Protein AF-A0AAI8VGE8-F1 (afdb_monomer)

Structure (mmCIF, N/CA/C/O backbone):
data_AF-A0AAI8VGE8-F1
#
_entry.id   AF-A0AAI8VGE8-F1
#
loop_
_atom_site.group_PDB
_atom_site.id
_atom_site.type_symbol
_atom_site.label_atom_id
_atom_site.label_alt_id
_atom_site.label_comp_id
_atom_site.label_asym_id
_atom_site.label_entity_id
_atom_site.label_seq_id
_atom_site.pdbx_PDB_ins_code
_atom_site.Cartn_x
_atom_site.Cartn_y
_atom_site.Cartn_z
_atom_site.occupancy
_atom_site.B_iso_or_equiv
_atom_site.auth_seq_id
_atom_site.auth_comp_id
_atom_site.auth_asym_id
_atom_site.auth_atom_id
_atom_site.pdbx_PDB_model_num
ATOM 1 N N . MET A 1 1 ? -15.503 18.967 21.393 1.00 43.31 1 MET A N 1
ATOM 2 C CA . MET A 1 1 ? -15.235 18.587 19.999 1.00 43.31 1 MET A CA 1
ATOM 3 C C . MET A 1 1 ? -16.016 17.320 19.829 1.00 43.31 1 MET A C 1
ATOM 5 O O . MET A 1 1 ? -15.677 16.347 20.483 1.00 43.31 1 MET A O 1
ATOM 9 N N . ASP A 1 2 ? -17.169 17.441 19.183 1.00 41.06 2 ASP A N 1
ATOM 10 C CA . ASP A 1 2 ? -18.068 16.325 18.937 1.00 41.06 2 ASP A CA 1
ATOM 11 C C . ASP A 1 2 ? -17.319 15.286 18.107 1.00 41.06 2 ASP A C 1
ATOM 13 O O . ASP A 1 2 ? -16.841 15.603 17.017 1.00 41.06 2 ASP A O 1
ATOM 17 N N . ASP A 1 3 ? -17.194 14.079 18.655 1.00 44.75 3 ASP A N 1
ATOM 18 C CA . ASP A 1 3 ? -16.894 12.880 17.887 1.00 44.75 3 ASP A CA 1
ATOM 19 C C . ASP A 1 3 ? -18.064 12.704 16.909 1.00 44.75 3 ASP A C 1
ATOM 21 O O . ASP A 1 3 ? -19.091 12.103 17.227 1.00 44.75 3 ASP A O 1
ATOM 25 N N . MET A 1 4 ? -17.965 13.342 15.740 1.00 49.47 4 MET A N 1
ATOM 26 C CA . MET A 1 4 ? -18.739 12.920 14.585 1.00 49.47 4 MET A CA 1
ATOM 27 C C . MET A 1 4 ? -18.246 11.515 14.273 1.00 49.47 4 MET A C 1
ATOM 29 O O . MET A 1 4 ? -17.183 11.339 13.681 1.00 49.47 4 MET A O 1
ATOM 33 N N . ASP A 1 5 ? -19.009 10.524 14.722 1.00 51.94 5 ASP A N 1
ATOM 34 C CA . ASP A 1 5 ? -18.993 9.194 14.137 1.00 51.94 5 ASP A CA 1
ATOM 35 C C . ASP A 1 5 ? -19.332 9.373 12.647 1.00 51.94 5 ASP A C 1
ATOM 37 O O . ASP A 1 5 ? -20.503 9.405 12.264 1.00 51.94 5 ASP A O 1
ATOM 41 N N . ASP A 1 6 ? -18.307 9.598 11.820 1.00 65.94 6 ASP A N 1
ATOM 42 C CA . ASP A 1 6 ? -18.430 9.656 10.367 1.00 65.94 6 ASP A CA 1
ATOM 43 C C . ASP A 1 6 ? -18.952 8.288 9.918 1.00 65.94 6 ASP A C 1
ATOM 45 O O . ASP A 1 6 ? -18.226 7.288 9.895 1.00 65.94 6 ASP A O 1
ATOM 49 N N . GLU A 1 7 ? -20.254 8.224 9.634 1.00 75.25 7 GLU A N 1
ATOM 50 C CA . GLU A 1 7 ? -20.865 7.019 9.093 1.00 75.25 7 GLU A CA 1
ATOM 51 C C . GLU A 1 7 ? -20.122 6.619 7.807 1.00 75.25 7 GLU A C 1
ATOM 53 O O . GLU A 1 7 ? -19.847 7.472 6.953 1.00 75.25 7 GLU A O 1
ATOM 58 N N . PRO A 1 8 ? -19.796 5.325 7.634 1.00 79.50 8 PRO A N 1
ATOM 59 C CA . PRO A 1 8 ? -19.046 4.872 6.476 1.00 79.50 8 PRO A CA 1
ATOM 60 C C . PRO A 1 8 ? -19.805 5.193 5.184 1.00 79.50 8 PRO A C 1
ATOM 62 O O . PRO A 1 8 ? -20.968 4.824 5.002 1.00 79.50 8 PRO A O 1
ATOM 65 N N . LYS A 1 9 ? -19.117 5.847 4.248 1.00 83.25 9 LYS A N 1
ATOM 66 C CA . LYS A 1 9 ? -19.598 6.146 2.900 1.00 83.25 9 LYS A CA 1
ATOM 67 C C . LYS A 1 9 ? -19.898 4.838 2.173 1.00 83.25 9 LYS A C 1
ATOM 69 O O . LYS A 1 9 ? -19.003 4.024 1.932 1.00 83.25 9 LYS A O 1
ATOM 74 N N . ALA A 1 10 ? -21.160 4.629 1.810 1.00 83.69 10 ALA A N 1
ATOM 75 C CA . ALA A 1 10 ? -21.573 3.440 1.075 1.00 83.69 10 ALA A CA 1
ATOM 76 C C . ALA A 1 10 ? -20.866 3.366 -0.293 1.00 83.69 10 ALA A C 1
ATOM 78 O O . ALA A 1 10 ? -20.892 4.326 -1.060 1.00 83.69 10 ALA A O 1
ATOM 79 N N . GLY A 1 11 ? -20.257 2.217 -0.600 1.00 80.44 11 GLY A N 1
ATOM 80 C CA . GLY A 1 11 ? -19.560 1.972 -1.870 1.00 80.44 11 GLY A CA 1
ATOM 81 C C . GLY A 1 11 ? -18.108 2.461 -1.935 1.00 80.44 11 GLY A C 1
ATOM 82 O O . GLY A 1 11 ? -17.452 2.212 -2.941 1.00 80.44 11 GLY A O 1
ATOM 83 N N . CYS A 1 12 ? -17.591 3.110 -0.886 1.00 82.44 12 CYS A N 1
ATOM 84 C CA . CYS A 1 12 ? -16.179 3.489 -0.792 1.00 82.44 12 CYS A CA 1
ATOM 85 C C . CYS A 1 12 ? -15.333 2.366 -0.166 1.00 82.44 12 CYS A C 1
ATOM 87 O O . CYS A 1 12 ? -15.807 1.704 0.768 1.00 82.44 12 CYS A O 1
ATOM 89 N N . PRO A 1 13 ? -14.074 2.181 -0.608 1.00 84.00 13 PRO A N 1
ATOM 90 C CA . PRO A 1 13 ? -13.193 1.180 -0.028 1.00 84.00 13 PRO A CA 1
ATOM 91 C C . PRO A 1 13 ? -12.856 1.500 1.437 1.00 84.00 13 PRO A C 1
ATOM 93 O O . PRO A 1 13 ? -12.713 2.661 1.810 1.00 84.00 13 PRO A O 1
ATOM 96 N N . GLY A 1 14 ? -12.745 0.475 2.278 1.00 87.81 14 GLY A N 1
ATOM 97 C CA . GLY A 1 14 ? -12.245 0.552 3.644 1.00 87.81 14 GLY A CA 1
ATOM 98 C C . GLY A 1 14 ? -10.721 0.482 3.685 1.00 87.81 14 GLY A C 1
ATOM 99 O O . GLY A 1 14 ? -10.129 -0.491 3.216 1.00 87.81 14 GLY A O 1
ATOM 100 N N . ILE A 1 15 ? -10.091 1.470 4.319 1.00 88.12 15 ILE A N 1
ATOM 101 C CA . ILE A 1 15 ? -8.642 1.522 4.545 1.00 88.12 15 ILE A CA 1
ATOM 102 C C . ILE A 1 15 ? -8.382 1.556 6.049 1.00 88.12 15 ILE A C 1
ATOM 104 O O . ILE A 1 15 ? -8.877 2.439 6.749 1.00 88.12 15 ILE A O 1
ATOM 108 N N . LEU A 1 16 ? -7.590 0.610 6.549 1.00 90.44 16 LEU A N 1
ATOM 109 C CA . LEU A 1 16 ? -7.143 0.585 7.939 1.00 90.44 16 LEU A CA 1
ATOM 110 C C . LEU A 1 16 ? -5.746 1.193 8.037 1.00 90.44 16 LEU A C 1
ATOM 112 O O . LEU A 1 16 ? -4.827 0.725 7.377 1.00 90.44 16 LEU A O 1
ATOM 116 N N . ILE A 1 17 ? -5.564 2.187 8.896 1.00 90.00 17 ILE A N 1
ATOM 117 C CA . ILE A 1 17 ? -4.261 2.770 9.220 1.00 90.00 17 ILE A CA 1
ATOM 118 C C . ILE A 1 17 ? -3.877 2.335 10.636 1.00 90.00 17 ILE A C 1
ATOM 120 O O . ILE A 1 17 ? -4.676 2.462 11.561 1.00 90.00 17 ILE A O 1
ATOM 124 N N . ILE A 1 18 ? -2.671 1.798 10.818 1.00 89.75 18 ILE A N 1
ATOM 125 C CA . ILE A 1 18 ? -2.140 1.350 12.110 1.00 89.75 18 ILE A CA 1
ATOM 126 C C . ILE A 1 18 ? -0.929 2.210 12.488 1.00 89.75 18 ILE A C 1
ATOM 128 O O . ILE A 1 18 ? 0.097 2.164 11.800 1.00 89.75 18 ILE A O 1
ATOM 132 N N . SER A 1 19 ? -1.038 2.925 13.614 1.00 88.69 19 SER A N 1
ATOM 133 C CA . SER A 1 19 ? -0.029 3.885 14.093 1.00 88.69 19 SER A CA 1
ATOM 134 C C . SER A 1 19 ? 0.088 3.856 15.631 1.00 88.69 19 SER A C 1
ATOM 136 O O . SER A 1 19 ? -0.654 4.523 16.335 1.00 88.69 19 SER A O 1
ATOM 138 N N . PHE A 1 20 ? 0.998 3.066 16.203 1.00 86.19 20 PHE A N 1
ATOM 139 C CA . PHE A 1 20 ? 1.133 2.881 17.658 1.00 86.19 20 PHE A CA 1
ATOM 140 C C . PHE A 1 20 ? 1.990 3.911 18.399 1.00 86.19 20 PHE A C 1
ATOM 142 O O . PHE A 1 20 ? 1.933 3.956 19.631 1.00 86.19 20 PHE A O 1
ATOM 149 N N . LYS A 1 21 ? 2.858 4.660 17.716 1.00 77.06 21 LYS A N 1
ATOM 150 C CA . LYS A 1 21 ? 3.845 5.527 18.398 1.00 77.06 21 LYS A CA 1
ATOM 151 C C . LYS A 1 21 ? 3.991 6.913 17.809 1.00 77.06 21 LYS A C 1
ATOM 153 O O . LYS A 1 21 ? 4.558 7.766 18.489 1.00 77.06 21 LYS A O 1
ATOM 158 N N . CYS A 1 22 ? 3.590 7.105 16.558 1.00 63.31 22 CYS A N 1
ATOM 159 C CA . CYS A 1 22 ? 3.780 8.386 15.902 1.00 63.31 22 CYS A CA 1
ATOM 160 C C . CYS A 1 22 ? 2.896 9.467 16.548 1.00 63.31 22 CYS A C 1
ATOM 162 O O . CYS A 1 22 ? 1.756 9.200 16.931 1.00 63.31 22 CYS A O 1
ATOM 164 N N . GLU A 1 23 ? 3.433 10.691 16.627 1.00 59.19 23 GLU A N 1
ATOM 165 C CA . GLU A 1 23 ? 2.619 11.905 16.486 1.00 59.19 23 GLU A CA 1
ATOM 166 C C . GLU A 1 23 ? 1.676 11.657 15.309 1.00 59.19 23 GLU A C 1
ATOM 168 O O . GLU A 1 23 ? 2.134 11.131 14.294 1.00 59.19 23 GLU A O 1
ATOM 173 N N . SER A 1 24 ? 0.374 11.865 15.516 1.00 59.31 24 SER A N 1
ATOM 174 C CA . SER A 1 24 ? -0.711 11.287 14.707 1.00 59.31 24 SER A CA 1
ATOM 175 C C . SER A 1 24 ? -0.367 11.209 13.211 1.00 59.31 24 SER A C 1
ATOM 177 O O . SER A 1 24 ? 0.233 12.139 12.681 1.00 59.31 24 SER A O 1
ATOM 179 N N . PHE A 1 25 ? -0.736 10.141 12.485 1.00 67.06 25 PHE A N 1
ATOM 180 C CA . PHE A 1 25 ? -0.508 10.089 11.026 1.00 67.06 25 PHE A CA 1
ATOM 181 C C . PHE A 1 25 ? -1.011 11.374 10.338 1.00 67.06 25 PHE A C 1
ATOM 183 O O . PHE A 1 25 ? -0.396 11.883 9.405 1.00 67.06 25 PHE A O 1
ATOM 190 N N . HIS A 1 26 ? -2.064 11.962 10.904 1.00 69.62 26 HIS A N 1
ATOM 191 C CA . HIS A 1 26 ? -2.549 13.310 10.638 1.00 69.62 26 HIS A CA 1
ATOM 192 C C . HIS A 1 26 ? -1.473 14.416 10.623 1.00 69.62 26 HIS A C 1
ATOM 194 O O . HIS A 1 26 ? -1.512 15.265 9.744 1.00 69.62 26 HIS A O 1
ATOM 200 N N . GLU A 1 27 ? -0.525 14.464 11.554 1.00 72.00 27 GLU A N 1
ATOM 201 C CA . GLU A 1 27 ? 0.485 15.529 11.627 1.00 72.00 27 GLU A CA 1
ATOM 202 C C . GLU A 1 27 ? 1.508 15.451 10.492 1.00 72.00 27 GLU A C 1
ATOM 204 O O . GLU A 1 27 ? 1.825 16.470 9.879 1.00 72.00 27 GLU A O 1
ATOM 209 N N . GLN A 1 28 ? 1.995 14.250 10.175 1.00 71.00 28 GLN A N 1
ATOM 210 C CA . GLN A 1 28 ? 3.009 14.059 9.130 1.00 71.00 28 GLN A CA 1
ATOM 211 C C . GLN A 1 28 ? 2.407 13.921 7.727 1.00 71.00 28 GLN A C 1
ATOM 213 O O . GLN A 1 28 ? 3.068 14.248 6.744 1.00 71.00 28 GLN A O 1
ATOM 218 N N . TYR A 1 29 ? 1.156 13.467 7.631 1.00 78.31 29 TYR A N 1
ATOM 219 C CA . TYR A 1 29 ? 0.506 13.090 6.376 1.00 78.31 29 TYR A CA 1
ATOM 220 C C . TYR A 1 29 ? -0.906 13.667 6.241 1.00 78.31 29 TYR A C 1
ATOM 222 O O . TYR A 1 29 ? -1.750 13.066 5.582 1.00 78.31 29 TYR A O 1
ATOM 230 N N . SER A 1 30 ? -1.188 14.827 6.845 1.00 82.00 30 SER A N 1
ATOM 231 C CA . SER A 1 30 ? -2.508 15.488 6.770 1.00 82.00 30 SER A CA 1
ATOM 232 C C . SER A 1 30 ? -3.035 15.618 5.341 1.00 82.00 30 SER A C 1
ATOM 234 O O . SER A 1 30 ? -4.217 15.374 5.104 1.00 82.00 30 SER A O 1
ATOM 236 N N . GLU A 1 31 ? -2.172 15.965 4.383 1.00 84.56 31 GLU A N 1
ATOM 237 C CA . GLU A 1 31 ? -2.558 16.091 2.975 1.00 84.56 31 GLU A CA 1
ATOM 238 C C . GLU A 1 31 ? -2.983 14.747 2.372 1.00 84.56 31 GLU A C 1
ATOM 240 O O . GLU A 1 31 ? -4.074 14.642 1.807 1.00 84.56 31 GLU A O 1
ATOM 245 N N . LEU A 1 32 ? -2.161 13.704 2.529 1.00 82.25 32 LEU A N 1
ATOM 246 C CA . LEU A 1 32 ? -2.484 12.355 2.062 1.00 82.25 32 LEU A CA 1
ATOM 247 C C . LEU A 1 32 ? -3.743 11.827 2.752 1.00 82.25 32 LEU A C 1
ATOM 249 O O . LEU A 1 32 ? -4.626 11.285 2.094 1.00 82.25 32 LEU A O 1
ATOM 253 N N . LEU A 1 33 ? -3.862 12.024 4.061 1.00 85.06 33 LEU A N 1
ATOM 254 C CA . LEU A 1 33 ? -5.016 11.581 4.821 1.00 85.06 33 LEU A CA 1
ATOM 255 C C . LEU A 1 33 ? -6.300 12.279 4.368 1.00 85.06 33 LEU A C 1
ATOM 257 O O . LEU A 1 33 ? -7.313 11.607 4.194 1.00 85.06 33 LEU A O 1
ATOM 261 N N . GLY A 1 34 ? -6.256 13.585 4.097 1.00 86.62 34 GLY A N 1
ATOM 262 C CA . GLY A 1 34 ? -7.387 14.309 3.521 1.00 86.62 34 GLY A CA 1
ATOM 263 C C . GLY A 1 34 ? -7.797 13.741 2.158 1.00 86.62 34 GLY A C 1
ATOM 264 O O . GLY A 1 34 ? -8.984 13.534 1.896 1.00 86.62 34 GLY A O 1
ATOM 265 N N . 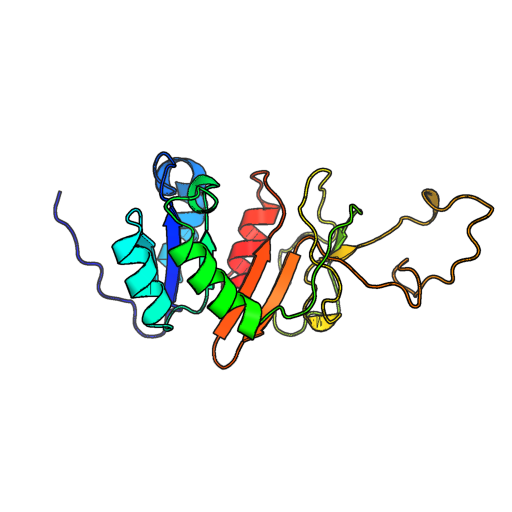LYS A 1 35 ? -6.827 13.393 1.300 1.00 86.12 35 LYS A N 1
ATOM 266 C CA . LYS A 1 35 ? -7.102 12.728 0.013 1.00 86.12 35 LYS A CA 1
ATOM 267 C C . LYS A 1 35 ? -7.707 11.332 0.211 1.00 86.12 35 LYS A C 1
ATOM 269 O O . LYS A 1 35 ? -8.691 11.009 -0.447 1.00 86.12 35 LYS A O 1
ATOM 274 N N . LEU A 1 36 ? -7.197 10.532 1.148 1.00 86.56 36 LEU A N 1
ATOM 275 C CA . LEU A 1 36 ? -7.761 9.216 1.464 1.00 86.56 36 LEU A CA 1
ATOM 276 C C . LEU A 1 36 ? -9.195 9.344 1.996 1.00 86.56 36 LEU A C 1
ATOM 278 O O . LEU A 1 36 ? -10.098 8.685 1.496 1.00 86.56 36 LEU A O 1
ATOM 282 N N . GLN A 1 37 ? -9.440 10.243 2.949 1.00 89.38 37 GLN A N 1
ATOM 283 C CA . GLN A 1 37 ? -10.757 10.453 3.558 1.00 89.38 37 GLN A CA 1
ATOM 284 C C . GLN A 1 37 ? -11.797 10.984 2.570 1.00 89.38 37 GLN A C 1
ATOM 286 O O . GLN A 1 37 ? -12.990 10.721 2.729 1.00 89.38 37 GLN A O 1
ATOM 291 N N . THR A 1 38 ? -11.392 11.717 1.529 1.00 88.50 38 THR A N 1
ATOM 292 C CA . THR A 1 38 ? -12.341 12.161 0.496 1.00 88.50 38 THR A CA 1
ATOM 293 C C . THR A 1 38 ? -12.867 10.996 -0.342 1.00 88.50 38 THR A C 1
ATOM 295 O O . THR A 1 38 ? -14.045 11.027 -0.703 1.00 88.50 38 THR A O 1
ATOM 298 N N . GLN A 1 39 ? -12.067 9.946 -0.557 1.00 87.81 39 GLN A N 1
ATOM 299 C CA . GLN A 1 39 ? -12.382 8.868 -1.502 1.00 87.81 39 GLN A CA 1
ATOM 300 C C . GLN A 1 39 ? -12.619 7.485 -0.857 1.00 87.81 39 GLN A C 1
ATOM 302 O O . GLN A 1 39 ? -13.178 6.599 -1.501 1.00 87.81 39 GLN A O 1
ATOM 307 N N . ALA A 1 40 ? -12.251 7.298 0.411 1.00 90.06 40 ALA A N 1
ATOM 308 C CA . ALA A 1 40 ? -12.299 6.024 1.124 1.00 90.06 40 ALA A CA 1
ATOM 309 C C . ALA A 1 40 ? -12.850 6.168 2.556 1.00 90.06 40 ALA A C 1
ATOM 311 O O . ALA A 1 40 ? -12.856 7.248 3.149 1.00 90.06 40 ALA A O 1
ATOM 312 N N . ASN A 1 41 ? -13.282 5.043 3.123 1.00 91.56 41 ASN A N 1
ATOM 313 C CA . ASN A 1 41 ? -13.606 4.888 4.536 1.00 91.56 41 ASN A CA 1
ATOM 314 C C . ASN A 1 41 ? -12.321 4.583 5.304 1.00 91.56 41 ASN A C 1
ATOM 316 O O . ASN A 1 41 ? -11.902 3.429 5.408 1.00 91.56 41 ASN A O 1
ATOM 320 N N . VAL A 1 42 ? -11.669 5.627 5.804 1.00 91.50 42 VAL A N 1
ATOM 321 C CA . VAL A 1 42 ? -10.390 5.500 6.504 1.00 91.50 42 VAL A CA 1
ATOM 322 C C . VAL A 1 42 ? -10.631 5.322 7.995 1.00 91.50 42 VAL A C 1
ATOM 324 O O . VAL A 1 42 ? -11.271 6.160 8.627 1.00 91.50 42 VAL A O 1
ATOM 327 N N . LYS A 1 43 ? -10.072 4.260 8.573 1.00 92.31 43 LYS A N 1
ATOM 328 C CA . LYS A 1 43 ? -10.042 4.054 10.018 1.00 92.31 43 LYS A CA 1
ATOM 329 C C . LYS A 1 43 ? -8.608 4.035 10.516 1.00 92.31 43 LYS A C 1
ATOM 331 O O . LYS A 1 43 ? -7.859 3.120 10.192 1.00 92.31 43 LYS A O 1
ATOM 336 N N . GLU A 1 44 ? -8.242 5.009 11.339 1.00 90.81 44 GLU A N 1
ATOM 337 C CA . GLU A 1 44 ? -6.959 5.017 12.043 1.00 90.81 44 GLU A CA 1
ATOM 338 C C . GLU A 1 44 ? -7.091 4.303 13.391 1.00 90.81 44 GLU A C 1
ATOM 340 O O . GLU A 1 44 ? -8.065 4.479 14.127 1.00 90.81 44 GLU A O 1
ATOM 345 N N . VAL A 1 45 ? -6.110 3.463 13.711 1.00 92.12 45 VAL A N 1
ATOM 346 C CA . VAL A 1 45 ? -6.058 2.723 14.963 1.00 92.12 45 VAL A CA 1
ATOM 347 C C . VAL A 1 45 ? -4.6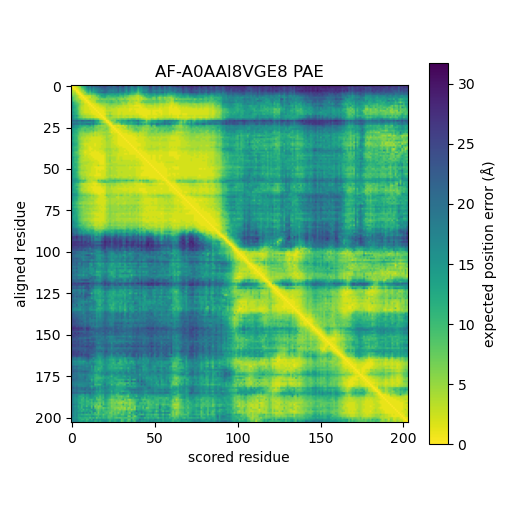98 2.886 15.619 1.00 92.12 45 VAL A C 1
ATOM 349 O O . VAL A 1 45 ? -3.671 2.435 15.110 1.00 92.12 45 VAL A O 1
ATOM 352 N N . LEU A 1 46 ? -4.737 3.469 16.815 1.00 91.31 46 LEU A N 1
ATOM 353 C CA . LEU A 1 46 ? -3.556 3.730 17.635 1.00 91.31 46 LEU A CA 1
ATOM 354 C C . LEU A 1 46 ? -3.298 2.632 18.674 1.00 91.31 46 LEU A C 1
ATOM 356 O O . LEU A 1 46 ? -2.198 2.497 19.204 1.00 91.31 46 LEU A O 1
ATOM 360 N N . GLU A 1 47 ? -4.316 1.814 18.952 1.00 92.69 47 GLU A N 1
ATOM 361 C CA . GLU A 1 47 ? -4.275 0.821 20.019 1.00 92.69 47 GLU A CA 1
ATOM 362 C C . GLU A 1 47 ? -4.093 -0.610 19.482 1.00 92.69 47 GLU A C 1
ATOM 364 O O . GLU A 1 47 ? -4.854 -1.064 18.621 1.00 92.69 47 GLU A O 1
ATOM 369 N N . PRO A 1 48 ? -3.151 -1.394 20.033 1.00 92.44 48 PRO A N 1
ATOM 370 C CA . PRO A 1 48 ? -2.859 -2.759 19.584 1.00 92.44 48 PRO A CA 1
ATOM 371 C C . PRO A 1 48 ? -4.070 -3.710 19.572 1.00 92.44 48 PRO A C 1
ATOM 373 O O . PRO A 1 48 ? -4.235 -4.550 18.679 1.00 92.44 48 PRO A O 1
ATOM 376 N N . THR A 1 49 ? -4.924 -3.614 20.588 1.00 92.88 49 THR A N 1
ATOM 377 C CA . THR A 1 49 ? -6.113 -4.466 20.738 1.00 92.88 49 THR A CA 1
ATOM 378 C C . THR A 1 49 ? -7.180 -4.129 19.703 1.00 92.88 49 THR A C 1
ATOM 380 O O . THR A 1 49 ? -7.777 -5.037 19.115 1.00 92.88 49 THR A O 1
ATOM 383 N N . ALA A 1 50 ? -7.373 -2.839 19.430 1.00 93.44 50 ALA A N 1
ATOM 384 C CA . ALA A 1 50 ? -8.247 -2.367 18.369 1.00 93.44 50 ALA A CA 1
ATOM 385 C C . ALA A 1 50 ? -7.707 -2.804 17.000 1.00 93.44 50 ALA A C 1
ATOM 387 O O . ALA A 1 50 ? -8.456 -3.387 16.224 1.00 93.44 50 ALA A O 1
ATOM 388 N N . ALA A 1 51 ? -6.399 -2.660 16.751 1.00 92.50 51 ALA A N 1
ATOM 389 C CA . ALA A 1 51 ? -5.794 -3.037 15.474 1.00 92.50 51 ALA A CA 1
ATOM 390 C C . ALA A 1 51 ? -5.971 -4.534 15.203 1.00 92.50 51 ALA A C 1
ATOM 392 O O . ALA A 1 51 ? -6.374 -4.929 14.116 1.00 92.50 51 ALA A O 1
ATOM 393 N N . SER A 1 52 ? -5.763 -5.372 16.222 1.00 91.06 52 SER A N 1
ATOM 394 C CA . SER A 1 52 ? -6.023 -6.814 16.126 1.00 91.06 52 SER A CA 1
ATOM 395 C C . SER A 1 52 ? -7.473 -7.115 15.748 1.00 91.06 52 SER A C 1
ATOM 397 O O . SER A 1 52 ? -7.717 -7.949 14.885 1.00 91.06 52 SER A O 1
ATOM 399 N N . SER A 1 53 ? -8.422 -6.424 16.384 1.00 91.88 53 SER A N 1
ATOM 400 C CA . SER A 1 53 ? -9.852 -6.624 16.137 1.00 91.88 53 SER A CA 1
ATOM 401 C C . SER A 1 53 ? -10.246 -6.196 14.725 1.00 91.88 53 SER A C 1
ATOM 403 O O . SER A 1 53 ? -11.044 -6.873 14.090 1.00 91.88 53 SER A O 1
ATOM 405 N N . GLU A 1 54 ? -9.683 -5.097 14.221 1.00 92.56 54 GLU A N 1
ATOM 406 C CA . GLU A 1 54 ? -9.939 -4.617 12.861 1.00 92.56 54 GLU A CA 1
ATOM 407 C C . GLU A 1 54 ? -9.319 -5.525 11.795 1.00 92.56 54 GLU A C 1
ATOM 409 O O . GLU A 1 54 ? -9.997 -5.863 10.826 1.00 92.56 54 GLU A O 1
ATOM 414 N N . ILE A 1 55 ? -8.086 -6.000 12.007 1.00 87.88 55 ILE A N 1
ATOM 415 C CA . ILE A 1 55 ? -7.448 -6.991 11.127 1.00 87.88 55 ILE A CA 1
ATOM 416 C C . ILE A 1 55 ? -8.286 -8.276 11.081 1.00 87.88 55 ILE A C 1
ATOM 418 O O . ILE A 1 55 ? -8.566 -8.790 10.002 1.00 87.88 55 ILE A O 1
ATOM 422 N N . ASP A 1 56 ? -8.725 -8.778 12.241 1.00 86.62 56 ASP A N 1
ATOM 423 C CA . ASP A 1 56 ? -9.494 -10.024 12.340 1.00 86.62 56 ASP A CA 1
ATOM 424 C C . ASP A 1 56 ? -10.890 -9.910 11.681 1.00 86.62 56 ASP A C 1
ATOM 426 O O . ASP A 1 56 ? -11.474 -10.929 11.314 1.00 86.62 56 ASP A O 1
ATOM 430 N N . ARG A 1 57 ? -11.429 -8.692 11.489 1.00 86.38 57 ARG A N 1
ATOM 431 C CA . ARG A 1 57 ? -12.687 -8.473 10.748 1.00 86.38 57 ARG A CA 1
ATOM 432 C C . ARG A 1 57 ? -12.535 -8.617 9.231 1.00 86.38 57 ARG A C 1
ATOM 434 O O . ARG A 1 57 ? -13.542 -8.868 8.580 1.00 86.38 57 ARG A O 1
ATOM 441 N N . GLY A 1 58 ? -11.339 -8.406 8.675 1.00 77.31 58 GLY A N 1
ATOM 442 C CA . GLY A 1 58 ? -11.019 -8.705 7.271 1.00 77.31 58 GLY A CA 1
ATOM 443 C C . GLY A 1 58 ? -11.824 -7.962 6.194 1.00 77.31 58 GLY A C 1
ATOM 444 O O . GLY A 1 58 ? -11.969 -8.489 5.101 1.00 77.31 58 GLY A O 1
ATOM 445 N N . HIS A 1 59 ? -12.369 -6.774 6.477 1.00 82.50 59 HIS A N 1
ATOM 446 C CA . HIS A 1 59 ? -13.207 -6.011 5.527 1.00 82.50 59 HIS A CA 1
ATOM 447 C C . HIS A 1 59 ? -12.492 -4.810 4.888 1.00 82.50 59 HIS A C 1
ATOM 449 O O . HIS A 1 59 ? -13.116 -4.029 4.170 1.00 82.50 59 HIS A O 1
ATOM 455 N N . TYR A 1 60 ? -11.203 -4.632 5.178 1.00 84.88 60 TYR A N 1
ATOM 456 C CA . TYR A 1 60 ? -10.403 -3.543 4.631 1.00 84.88 60 TYR A CA 1
ATOM 457 C C . TYR A 1 60 ? -9.739 -3.994 3.335 1.00 84.88 60 TYR A C 1
ATOM 459 O O . TYR A 1 60 ? -9.113 -5.051 3.311 1.00 84.88 60 TYR A O 1
ATOM 467 N N . GLN A 1 61 ? -9.843 -3.183 2.280 1.00 78.00 61 GLN A N 1
ATOM 468 C CA . GLN A 1 61 ? -9.115 -3.432 1.032 1.00 78.00 61 GLN A CA 1
ATOM 469 C C . GLN A 1 61 ? -7.638 -3.069 1.146 1.00 78.00 61 GLN A C 1
ATOM 471 O O . GLN A 1 61 ? -6.859 -3.525 0.326 1.00 78.00 61 GLN A O 1
ATOM 476 N N . ALA A 1 62 ? -7.244 -2.257 2.129 1.00 80.69 62 ALA A N 1
ATOM 477 C CA . ALA A 1 62 ? -5.846 -1.938 2.377 1.00 80.69 62 ALA A CA 1
ATOM 478 C C . ALA A 1 62 ? -5.582 -1.750 3.873 1.00 80.69 62 ALA A C 1
ATOM 480 O O . ALA A 1 62 ? -6.413 -1.201 4.603 1.00 80.69 62 ALA A O 1
ATOM 481 N N . ILE A 1 63 ? -4.401 -2.183 4.319 1.00 85.38 63 ILE A N 1
ATOM 482 C CA . ILE A 1 63 ? -3.892 -1.923 5.667 1.00 85.38 63 ILE A CA 1
ATOM 483 C C . ILE A 1 63 ? -2.565 -1.178 5.539 1.00 85.38 63 ILE A C 1
ATOM 485 O O . ILE A 1 63 ? -1.569 -1.745 5.094 1.00 85.38 63 ILE A O 1
ATOM 489 N N . LEU A 1 64 ? -2.551 0.085 5.951 1.00 85.25 64 LEU A N 1
ATOM 490 C CA . LEU A 1 64 ? -1.365 0.928 6.011 1.00 85.25 64 LEU A CA 1
ATOM 491 C C . LEU A 1 64 ? -0.773 0.849 7.416 1.00 85.25 64 LEU A C 1
ATOM 493 O O . LEU A 1 64 ? -1.459 1.089 8.407 1.00 85.25 64 LEU A O 1
ATOM 497 N N . VAL A 1 65 ? 0.510 0.521 7.518 1.00 86.06 65 VAL A N 1
ATOM 498 C CA . VAL A 1 65 ? 1.236 0.521 8.792 1.00 86.06 65 VAL A CA 1
ATOM 499 C C . VAL A 1 65 ? 2.262 1.637 8.735 1.00 86.06 65 VAL A C 1
ATOM 501 O O . VAL A 1 65 ? 3.176 1.585 7.918 1.00 86.06 65 VAL A O 1
ATOM 504 N N . THR A 1 66 ? 2.096 2.660 9.567 1.00 81.69 66 THR A N 1
ATOM 505 C CA . THR A 1 66 ? 2.757 3.956 9.333 1.00 81.69 66 THR A CA 1
ATOM 506 C C . THR A 1 66 ? 3.886 4.250 10.306 1.00 81.69 66 THR A C 1
ATOM 508 O O . THR A 1 66 ? 4.559 5.269 10.170 1.00 81.69 66 THR A O 1
ATOM 511 N N . ASP A 1 67 ? 4.115 3.384 11.294 1.00 79.94 67 ASP A N 1
ATOM 512 C CA . ASP A 1 67 ? 5.260 3.514 12.183 1.00 79.94 67 ASP A CA 1
ATOM 513 C C . ASP A 1 67 ? 5.946 2.185 12.489 1.00 79.94 67 ASP A C 1
ATOM 515 O O . ASP A 1 67 ? 5.375 1.093 12.433 1.00 79.94 67 ASP A O 1
ATOM 519 N N . ALA A 1 68 ? 7.227 2.301 12.839 1.00 77.56 68 ALA A N 1
ATOM 520 C CA . ALA A 1 68 ? 8.083 1.164 13.130 1.00 77.56 68 ALA A CA 1
ATOM 521 C C . ALA A 1 68 ? 7.765 0.496 14.475 1.00 77.56 68 ALA A C 1
ATOM 523 O O . ALA A 1 68 ? 8.298 -0.582 14.747 1.00 77.56 68 ALA A O 1
ATOM 524 N N . ALA A 1 69 ? 6.922 1.076 15.335 1.00 82.31 69 ALA A N 1
ATOM 525 C CA . ALA A 1 69 ? 6.635 0.482 16.636 1.00 82.31 69 ALA A CA 1
ATOM 526 C C . ALA A 1 69 ? 5.849 -0.815 16.511 1.00 82.31 69 ALA A C 1
ATOM 528 O O . ALA A 1 69 ? 5.980 -1.675 17.380 1.00 82.31 69 ALA A O 1
ATOM 529 N N . ILE A 1 70 ? 5.157 -1.032 15.388 1.00 83.81 70 ILE A N 1
ATOM 530 C CA . ILE A 1 70 ? 4.616 -2.342 15.013 1.00 83.81 70 ILE A CA 1
ATOM 531 C C . ILE A 1 70 ? 5.656 -3.470 15.153 1.00 83.81 70 ILE A C 1
ATOM 533 O O . ILE A 1 70 ? 5.291 -4.601 15.459 1.00 83.81 70 ILE A O 1
ATOM 537 N N . THR A 1 71 ? 6.951 -3.172 14.976 1.00 79.25 71 THR A N 1
ATOM 538 C CA . THR A 1 71 ? 8.052 -4.144 15.042 1.00 79.25 71 THR A CA 1
ATOM 539 C C . THR A 1 71 ? 8.484 -4.509 16.469 1.00 79.25 71 THR A C 1
ATOM 541 O O . THR A 1 71 ? 9.219 -5.481 16.664 1.00 79.25 71 THR A O 1
ATOM 544 N N . GLU A 1 72 ? 8.034 -3.776 17.495 1.00 83.69 72 GLU A N 1
ATOM 545 C CA . GLU A 1 72 ? 8.426 -4.033 18.882 1.00 83.69 72 GLU A CA 1
ATOM 546 C C . GLU A 1 72 ? 7.873 -5.377 19.391 1.00 83.69 72 GLU A C 1
ATOM 548 O O . GLU A 1 72 ? 6.756 -5.789 19.072 1.00 83.69 72 GLU A O 1
ATOM 553 N N . ARG A 1 73 ? 8.622 -6.059 20.274 1.00 83.94 73 ARG A N 1
ATOM 554 C CA . ARG A 1 73 ? 8.257 -7.399 20.789 1.00 83.94 73 ARG A CA 1
ATOM 555 C C . ARG A 1 73 ? 6.840 -7.482 21.368 1.00 83.94 73 ARG A C 1
ATOM 557 O O . ARG A 1 73 ? 6.187 -8.515 21.212 1.00 83.94 73 ARG A O 1
ATOM 564 N N . LYS A 1 74 ? 6.356 -6.417 22.016 1.00 89.44 74 LYS A N 1
ATOM 565 C CA . LYS A 1 74 ? 4.999 -6.358 22.591 1.00 89.44 74 LYS A CA 1
ATOM 566 C C . LYS A 1 74 ? 3.884 -6.427 21.537 1.00 89.44 74 LYS A C 1
ATOM 568 O O . LYS A 1 74 ? 2.785 -6.855 21.866 1.00 89.44 74 LYS A O 1
ATOM 573 N N . HIS A 1 75 ? 4.170 -6.097 20.277 1.00 89.62 75 HIS A N 1
ATOM 574 C CA . HIS A 1 75 ? 3.223 -6.168 19.159 1.00 89.62 75 HIS A CA 1
ATOM 575 C C . HIS A 1 75 ? 3.421 -7.419 18.289 1.00 89.62 75 HIS A C 1
ATOM 577 O O . HIS A 1 75 ? 2.804 -7.551 17.235 1.00 89.62 75 HIS A O 1
ATOM 583 N N . SER A 1 76 ? 4.218 -8.392 18.748 1.00 83.31 76 SER A N 1
ATOM 584 C CA . SER A 1 76 ? 4.483 -9.653 18.037 1.00 83.31 76 SER A CA 1
ATOM 585 C C . SER A 1 76 ? 3.225 -10.426 17.632 1.00 83.31 76 SER A C 1
ATOM 587 O O . SER A 1 76 ? 3.226 -11.081 16.593 1.00 83.31 76 SER A O 1
ATOM 589 N N . ASN A 1 77 ? 2.138 -10.324 18.399 1.00 86.25 77 ASN A N 1
ATOM 590 C CA . ASN A 1 77 ? 0.859 -10.927 18.029 1.00 86.25 77 ASN A CA 1
ATOM 591 C C . ASN A 1 77 ? 0.230 -10.230 16.806 1.00 86.25 77 ASN A C 1
ATOM 593 O O . ASN A 1 77 ? -0.220 -10.888 15.874 1.00 86.25 77 ASN A O 1
ATOM 597 N N . ILE A 1 78 ? 0.276 -8.900 16.754 1.00 88.50 78 ILE A N 1
ATOM 598 C CA . ILE A 1 78 ? -0.234 -8.121 15.616 1.00 88.50 78 ILE A CA 1
ATOM 599 C C . ILE A 1 78 ? 0.620 -8.376 14.392 1.00 88.50 78 ILE A C 1
ATOM 601 O O . ILE A 1 78 ? 0.079 -8.671 13.339 1.00 88.50 78 ILE A O 1
ATOM 605 N N . LEU A 1 79 ? 1.945 -8.391 14.545 1.00 79.31 79 LEU A N 1
ATOM 606 C CA . LEU A 1 79 ? 2.836 -8.845 13.484 1.00 79.31 79 LEU A CA 1
ATOM 607 C C . LEU A 1 79 ? 2.513 -10.267 13.049 1.00 79.31 79 LEU A C 1
ATOM 609 O O . LEU A 1 79 ? 2.591 -10.543 11.870 1.00 79.31 79 LEU A O 1
ATOM 613 N N . SER A 1 80 ? 2.165 -11.183 13.953 1.00 79.12 80 SER A N 1
ATOM 614 C CA . SER A 1 80 ? 1.769 -12.542 13.577 1.00 79.12 80 SER A CA 1
ATOM 615 C C . SER A 1 80 ? 0.465 -12.555 12.780 1.00 79.12 80 SER A C 1
ATOM 617 O O . SER A 1 80 ? 0.340 -13.363 11.866 1.00 79.12 80 SER A O 1
ATOM 619 N N . ARG A 1 81 ? -0.494 -11.682 13.105 1.00 85.00 81 ARG A N 1
ATOM 620 C CA . ARG A 1 81 ? -1.752 -11.522 12.363 1.00 85.00 81 ARG A CA 1
ATOM 621 C C . ARG A 1 81 ? -1.538 -10.863 11.015 1.00 85.00 81 ARG A C 1
ATOM 623 O O . ARG A 1 81 ? -1.942 -11.439 10.020 1.00 85.00 81 ARG A O 1
ATOM 630 N N . LEU A 1 82 ? -0.830 -9.737 10.975 1.00 81.75 82 LEU A N 1
ATOM 631 C CA . LEU A 1 82 ? -0.401 -9.082 9.744 1.00 81.75 82 LEU A CA 1
ATOM 632 C C . LEU A 1 82 ? 0.421 -10.038 8.899 1.00 81.75 82 LEU A C 1
ATOM 634 O O . LEU A 1 82 ? 0.177 -10.135 7.721 1.00 81.75 82 LEU A O 1
ATOM 638 N N . ARG A 1 83 ? 1.331 -10.822 9.484 1.00 72.81 83 ARG A N 1
ATOM 639 C CA . ARG A 1 83 ? 2.062 -11.880 8.778 1.00 72.81 83 ARG A CA 1
ATOM 640 C C . ARG A 1 83 ? 1.181 -13.036 8.371 1.00 72.81 83 ARG A C 1
ATOM 642 O O . ARG A 1 83 ? 1.593 -13.735 7.476 1.00 72.81 83 ARG A O 1
ATOM 649 N N . LYS A 1 84 ? 0.056 -13.320 9.020 1.00 74.94 84 LYS A N 1
ATOM 650 C CA . LYS A 1 84 ? -0.878 -14.366 8.582 1.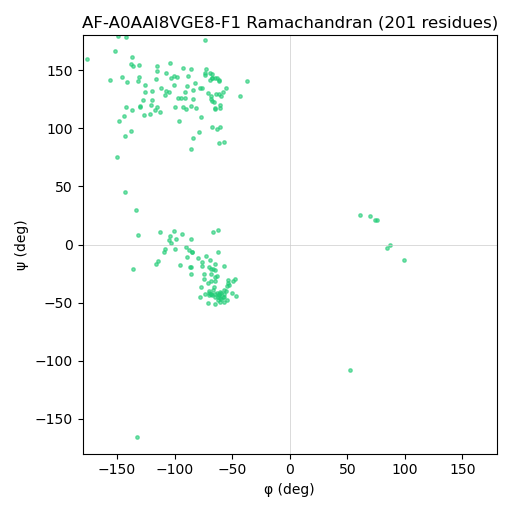00 74.94 84 LYS A CA 1
ATOM 651 C C . LYS A 1 84 ? -1.718 -13.855 7.415 1.00 74.94 84 LYS A C 1
ATOM 653 O O . LYS A 1 84 ? -1.824 -14.553 6.419 1.00 74.94 84 LYS A O 1
ATOM 658 N N . TYR A 1 85 ? -2.216 -12.627 7.538 1.00 70.00 85 TYR A N 1
ATOM 659 C CA . TYR A 1 85 ? -2.837 -11.844 6.477 1.00 70.00 85 TYR A CA 1
ATOM 660 C C . TYR A 1 85 ? -1.897 -11.740 5.270 1.00 70.00 85 TYR A C 1
ATOM 662 O O . TYR A 1 85 ? -2.282 -12.094 4.175 1.00 70.00 85 TYR A O 1
ATOM 670 N N . LEU A 1 86 ? -0.626 -11.400 5.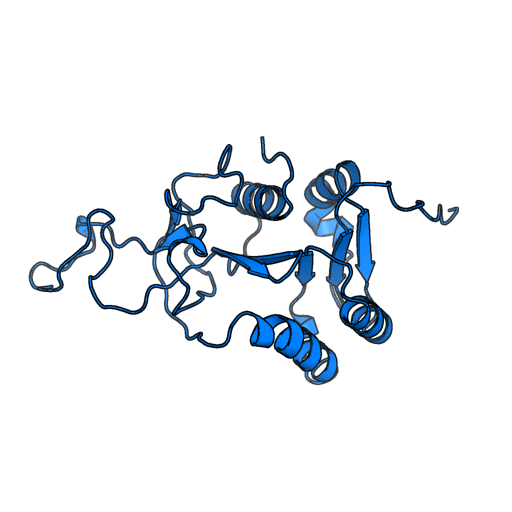494 1.00 64.88 86 LEU A N 1
ATOM 671 C CA . LEU A 1 86 ? 0.422 -11.287 4.483 1.00 64.88 86 LEU A CA 1
ATOM 672 C C . LEU A 1 86 ? 0.971 -12.641 4.028 1.00 64.88 86 LEU A C 1
ATOM 674 O O . LEU A 1 86 ? 1.287 -12.757 2.871 1.00 64.88 86 LEU A O 1
ATOM 678 N N . ARG A 1 87 ? 1.125 -13.682 4.859 1.00 53.84 87 ARG A N 1
ATOM 679 C CA . ARG A 1 87 ? 1.649 -15.007 4.431 1.00 53.84 87 ARG A CA 1
ATOM 680 C C . ARG A 1 87 ? 0.641 -15.806 3.641 1.00 53.84 87 ARG A C 1
ATOM 682 O O . ARG A 1 87 ? 1.063 -16.579 2.797 1.00 53.84 87 ARG A O 1
ATOM 689 N N . ALA A 1 88 ? -0.650 -15.612 3.897 1.00 54.59 88 ALA A N 1
ATOM 690 C CA . ALA A 1 88 ? -1.661 -16.043 2.944 1.00 54.59 88 ALA A CA 1
ATOM 691 C C . ALA A 1 88 ? -1.429 -15.403 1.556 1.00 54.59 88 ALA A C 1
ATOM 693 O O . ALA A 1 88 ? -1.912 -15.945 0.574 1.00 54.59 88 ALA A O 1
ATOM 694 N N . GLN A 1 89 ? -0.653 -14.308 1.488 1.00 49.53 89 GLN A N 1
ATOM 695 C CA . GLN A 1 89 ? -0.413 -13.482 0.300 1.00 49.53 89 GLN A CA 1
ATOM 696 C C . GLN A 1 89 ? 1.035 -13.444 -0.222 1.00 49.53 89 GLN A C 1
ATOM 698 O O . GLN A 1 89 ? 1.259 -13.031 -1.349 1.00 49.53 89 GLN A O 1
ATOM 703 N N . LEU A 1 90 ? 2.038 -13.841 0.563 1.00 40.72 90 LEU A N 1
ATOM 704 C CA . LEU A 1 90 ? 3.456 -13.523 0.320 1.00 40.72 90 LEU A CA 1
ATOM 705 C C . LEU A 1 90 ? 4.382 -14.688 0.690 1.00 40.72 90 LEU A C 1
ATOM 707 O O . LEU A 1 90 ? 5.398 -14.503 1.357 1.00 40.72 90 LEU A O 1
ATOM 711 N N . GLU A 1 91 ? 4.064 -15.922 0.313 1.00 37.06 91 GLU A N 1
ATOM 712 C CA . GLU A 1 91 ? 4.859 -17.090 0.725 1.00 37.06 91 GLU A CA 1
ATOM 713 C C . GLU A 1 91 ? 6.304 -17.169 0.150 1.00 37.06 91 GLU A C 1
ATOM 715 O O . GLU A 1 91 ? 6.974 -18.183 0.340 1.00 37.06 91 GLU A O 1
ATOM 720 N N . ARG A 1 92 ? 6.861 -16.126 -0.490 1.00 46.09 92 ARG A N 1
ATOM 721 C CA . ARG A 1 92 ? 8.239 -16.114 -1.039 1.00 46.09 92 ARG A CA 1
ATOM 722 C C . ARG A 1 92 ? 8.849 -14.709 -0.975 1.00 46.09 92 ARG A C 1
ATOM 724 O O . ARG A 1 92 ? 8.422 -13.891 -1.763 1.00 46.09 92 ARG A O 1
ATOM 731 N N . LEU A 1 93 ? 9.798 -14.403 -0.073 1.00 41.25 93 LEU A N 1
ATOM 732 C CA . LEU A 1 93 ? 10.495 -13.094 -0.035 1.00 41.25 93 LEU A CA 1
ATOM 733 C C . LEU A 1 93 ? 11.887 -13.149 0.647 1.00 41.25 93 LEU A C 1
ATOM 735 O O . LEU A 1 93 ? 12.050 -13.776 1.696 1.00 41.25 93 LEU A O 1
ATOM 739 N N . GLY A 1 94 ? 12.853 -12.401 0.093 1.00 38.34 94 GLY A N 1
ATOM 740 C CA . GLY A 1 94 ? 14.212 -12.077 0.581 1.00 38.34 94 GLY A CA 1
ATOM 741 C C . GLY A 1 94 ? 14.652 -10.673 0.086 1.00 38.34 94 GLY A C 1
ATOM 742 O O . GLY A 1 94 ? 13.873 -10.035 -0.610 1.00 38.34 94 GLY A O 1
ATOM 743 N N . HIS A 1 95 ? 15.854 -10.174 0.424 1.00 33.44 95 HIS A N 1
ATOM 744 C CA . HIS A 1 95 ? 16.260 -8.750 0.269 1.00 33.44 95 HIS A CA 1
ATOM 745 C C . HIS A 1 95 ? 17.355 -8.473 -0.786 1.00 33.44 95 HIS A C 1
ATOM 747 O O . HIS A 1 95 ? 18.388 -9.129 -0.714 1.00 33.44 95 HIS A O 1
ATOM 753 N N . ASP A 1 96 ? 17.225 -7.448 -1.647 1.00 37.97 96 ASP A N 1
ATOM 754 C CA . ASP A 1 96 ? 18.320 -6.808 -2.430 1.00 37.97 96 ASP A CA 1
ATOM 755 C C . ASP A 1 96 ? 18.138 -5.275 -2.537 1.00 37.97 96 ASP A C 1
ATOM 757 O O . ASP A 1 96 ? 17.181 -4.764 -1.969 1.00 37.97 96 ASP A O 1
ATOM 761 N N . GLN A 1 97 ? 19.047 -4.534 -3.188 1.00 39.41 97 GLN A N 1
ATOM 762 C CA . GLN A 1 97 ? 18.918 -3.100 -3.507 1.00 39.41 97 GLN A CA 1
ATOM 763 C C . GLN A 1 97 ? 19.160 -2.831 -5.003 1.00 39.41 97 GLN A C 1
ATOM 765 O O . GLN A 1 97 ? 20.246 -3.107 -5.508 1.00 39.41 97 GLN A O 1
ATOM 770 N N . SER A 1 98 ? 18.207 -2.202 -5.702 1.00 47.66 98 SER A N 1
ATOM 771 C CA . SER A 1 98 ? 18.387 -1.744 -7.096 1.00 47.66 98 SER A CA 1
ATOM 772 C C . SER A 1 98 ? 17.507 -0.528 -7.414 1.00 47.66 98 SER A C 1
ATOM 774 O O . SER A 1 98 ? 16.619 -0.182 -6.651 1.00 47.66 98 SER A O 1
ATOM 776 N N . ARG A 1 99 ? 17.752 0.170 -8.526 1.00 61.47 99 ARG A N 1
ATOM 777 C CA . ARG A 1 99 ? 16.896 1.284 -8.996 1.00 61.47 99 ARG A CA 1
ATOM 778 C C . ARG A 1 99 ? 15.591 0.699 -9.544 1.00 61.47 99 ARG A C 1
ATOM 780 O O . ARG A 1 99 ? 15.657 -0.405 -10.060 1.00 61.47 99 ARG A O 1
ATOM 787 N N . SER A 1 100 ? 14.445 1.393 -9.497 1.00 64.75 100 SER A N 1
ATOM 788 C CA . SER A 1 100 ? 13.172 0.815 -9.976 1.00 64.75 100 SER A CA 1
ATOM 789 C C . SER A 1 100 ? 12.436 1.669 -11.034 1.00 64.75 100 SER A C 1
ATOM 791 O O . SER A 1 100 ? 12.341 2.891 -10.908 1.00 64.75 100 SER A O 1
ATOM 793 N N . LYS A 1 101 ? 11.899 1.022 -12.077 1.00 78.19 101 LYS A N 1
ATOM 794 C CA . LYS A 1 101 ? 11.160 1.589 -13.222 1.00 78.19 101 LYS A CA 1
ATOM 795 C C . LYS A 1 101 ? 9.712 1.092 -13.237 1.00 78.19 101 LYS A C 1
ATOM 797 O O . LYS A 1 101 ? 9.474 -0.064 -12.913 1.00 78.19 101 LYS A O 1
ATOM 802 N N . LEU A 1 102 ? 8.748 1.937 -13.606 1.00 75.56 102 LEU A N 1
ATOM 803 C CA . LEU A 1 102 ? 7.330 1.561 -13.628 1.00 75.56 102 LEU A CA 1
ATOM 804 C C . LEU A 1 102 ? 7.108 0.350 -14.541 1.00 75.56 102 LEU A C 1
ATOM 806 O O . LEU A 1 102 ? 7.586 0.310 -15.678 1.00 75.56 102 LEU A O 1
ATOM 810 N N . ASN A 1 103 ? 6.385 -0.639 -14.033 1.00 78.69 103 ASN A N 1
ATOM 811 C CA . ASN A 1 103 ? 6.106 -1.860 -14.757 1.00 78.69 103 ASN A CA 1
ATOM 812 C C . ASN A 1 103 ? 4.935 -1.664 -15.732 1.00 78.69 103 ASN A C 1
ATOM 814 O O . ASN A 1 103 ? 3.811 -1.454 -15.281 1.00 78.69 103 ASN A O 1
ATOM 818 N N . PRO A 1 104 ? 5.125 -1.805 -17.054 1.00 77.06 104 PRO A N 1
ATOM 819 C CA . PRO A 1 104 ? 4.007 -1.744 -17.995 1.00 77.06 104 PRO A CA 1
ATOM 820 C C . PRO A 1 104 ? 3.060 -2.954 -17.889 1.00 77.06 104 PRO A C 1
ATOM 822 O O . PRO A 1 104 ? 1.976 -2.924 -18.463 1.00 77.06 104 PRO A O 1
ATOM 825 N N . GLY A 1 105 ? 3.467 -4.023 -17.194 1.00 75.69 105 GLY A N 1
ATOM 826 C CA . GLY A 1 105 ? 2.688 -5.250 -17.020 1.00 75.69 105 GLY A CA 1
ATOM 827 C C . GLY A 1 105 ? 1.715 -5.249 -15.838 1.00 75.69 105 GLY A C 1
ATOM 828 O O . GLY A 1 105 ? 0.978 -6.219 -15.697 1.00 75.69 105 GLY A O 1
ATOM 829 N N . VAL A 1 106 ? 1.690 -4.207 -14.997 1.00 76.44 106 VAL A N 1
ATOM 830 C CA . VAL A 1 106 ? 0.733 -4.118 -13.881 1.00 76.44 106 VAL A CA 1
ATOM 831 C C . VAL A 1 106 ? -0.633 -3.677 -14.420 1.00 76.44 106 VAL A C 1
ATOM 833 O O . VAL A 1 106 ? -0.875 -2.504 -14.690 1.00 76.44 106 VAL A O 1
ATOM 836 N N . SER A 1 107 ? -1.529 -4.633 -14.663 1.00 70.00 107 SER A N 1
ATOM 837 C CA . SER A 1 107 ? -2.817 -4.365 -15.324 1.00 70.00 107 SER A CA 1
ATOM 838 C C . SER A 1 107 ? -3.932 -3.932 -14.376 1.00 70.00 107 SER A C 1
ATOM 840 O O . SER A 1 107 ? -4.925 -3.365 -14.825 1.00 70.00 107 SER A O 1
ATOM 842 N N . GLU A 1 108 ? -3.787 -4.207 -13.080 1.00 70.94 108 GLU A N 1
ATOM 843 C CA . GLU A 1 108 ? -4.850 -3.994 -12.085 1.00 70.94 108 GLU A CA 1
ATOM 844 C C . GLU A 1 108 ? -4.637 -2.745 -11.218 1.00 70.94 108 GLU A C 1
ATOM 846 O O . GLU A 1 108 ? -5.453 -2.418 -10.359 1.00 70.94 108 GLU A O 1
ATOM 851 N N . LEU A 1 109 ? -3.559 -2.005 -11.484 1.00 77.94 109 LEU A N 1
ATOM 852 C CA . LEU A 1 109 ? -3.261 -0.728 -10.854 1.00 77.94 109 LEU A CA 1
ATOM 853 C C . LEU A 1 109 ? -3.483 0.409 -11.855 1.00 77.94 109 LEU A C 1
ATOM 855 O O . LEU A 1 109 ? -2.960 0.375 -12.969 1.00 77.94 109 LEU A O 1
ATOM 859 N N . ALA A 1 110 ? -4.193 1.459 -11.440 1.00 75.56 110 ALA A N 1
ATOM 860 C CA . ALA A 1 110 ? -4.235 2.704 -12.199 1.00 75.56 110 ALA A CA 1
ATOM 861 C C . ALA A 1 110 ? -2.844 3.363 -12.169 1.00 75.56 110 ALA A C 1
ATOM 863 O O . ALA A 1 110 ? -2.444 3.973 -11.175 1.00 75.56 110 ALA A O 1
ATOM 864 N N . THR A 1 111 ? -2.088 3.210 -13.256 1.00 77.56 111 THR A N 1
ATOM 865 C CA . THR A 1 111 ? -0.711 3.720 -13.377 1.00 77.56 111 THR A CA 1
ATOM 866 C C . THR A 1 111 ? -0.636 5.178 -13.832 1.00 77.56 111 THR A C 1
ATOM 868 O O . THR A 1 111 ? 0.435 5.7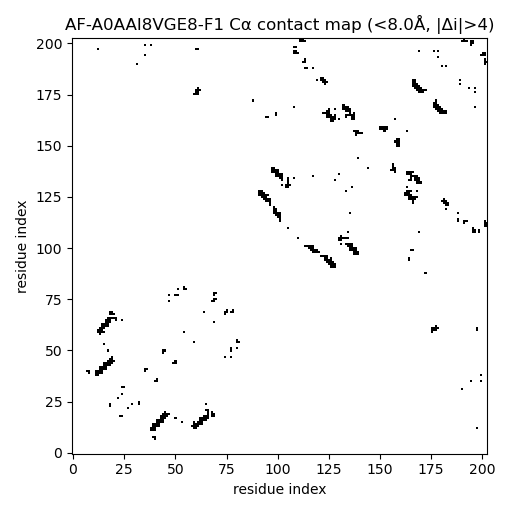85 -13.853 1.00 77.56 111 THR A O 1
ATOM 871 N N . GLU A 1 112 ? -1.775 5.770 -14.182 1.00 77.44 112 GLU A N 1
ATOM 872 C CA . GLU A 1 112 ? -1.882 7.151 -14.637 1.00 77.44 112 GLU A CA 1
ATOM 873 C C . GLU A 1 112 ? -1.488 8.125 -13.520 1.00 77.44 112 GLU A C 1
ATOM 875 O O . GLU A 1 112 ? -2.132 8.202 -12.479 1.00 77.44 112 GLU A O 1
ATOM 880 N N . GLY A 1 113 ? -0.423 8.896 -13.752 1.00 76.62 113 GLY A N 1
ATOM 881 C CA . GLY A 1 113 ? 0.098 9.873 -12.790 1.00 76.62 113 GLY A CA 1
ATOM 882 C C . GLY A 1 113 ? 1.296 9.387 -11.971 1.00 76.62 113 GLY A C 1
ATOM 883 O O . GLY A 1 113 ? 1.985 10.233 -11.392 1.00 76.62 113 GLY A O 1
ATOM 884 N N . LEU A 1 114 ? 1.594 8.081 -11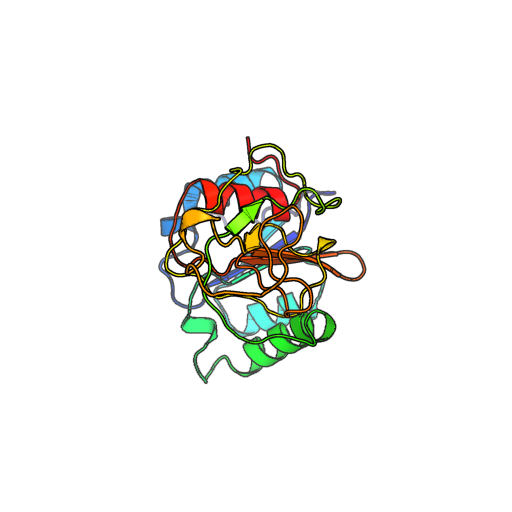.985 1.00 81.94 114 LEU A N 1
ATOM 885 C CA . LEU A 1 114 ? 2.806 7.521 -11.382 1.00 81.94 114 LEU A CA 1
ATOM 886 C C . LEU A 1 114 ? 4.056 7.939 -12.168 1.00 81.94 114 LEU A C 1
ATOM 888 O O . LEU A 1 114 ? 4.042 7.986 -13.401 1.00 81.94 114 LEU A O 1
ATOM 892 N N . ALA A 1 115 ? 5.158 8.228 -11.469 1.00 82.31 115 ALA A N 1
ATOM 893 C CA . ALA A 1 115 ? 6.436 8.476 -12.127 1.00 82.31 115 ALA A CA 1
ATOM 894 C C . ALA A 1 115 ? 6.935 7.239 -12.885 1.00 82.31 115 ALA A C 1
ATOM 896 O O . ALA A 1 115 ? 6.826 6.113 -12.403 1.00 82.31 115 ALA A O 1
ATOM 897 N N . GLU A 1 116 ? 7.560 7.468 -14.043 1.00 81.50 116 GLU A N 1
ATOM 898 C CA . GLU A 1 116 ? 8.182 6.418 -14.862 1.00 81.50 116 GLU A CA 1
ATOM 899 C C . GLU A 1 116 ? 9.378 5.758 -14.154 1.00 81.50 116 GLU A C 1
ATOM 901 O O . GLU A 1 116 ? 9.651 4.572 -14.336 1.00 81.50 116 GLU A O 1
ATOM 906 N N . MET A 1 117 ? 10.081 6.521 -13.320 1.00 75.44 117 MET A N 1
ATOM 907 C CA . MET A 1 117 ? 11.227 6.082 -12.529 1.00 75.44 117 MET A CA 1
ATOM 908 C C . MET A 1 117 ? 10.962 6.419 -11.069 1.00 75.44 117 MET A C 1
ATOM 910 O O . MET A 1 117 ? 10.611 7.558 -10.765 1.00 75.44 117 MET A O 1
ATOM 914 N N . TYR A 1 118 ? 11.164 5.454 -10.176 1.00 67.38 118 TYR A N 1
ATOM 915 C CA . TYR A 1 118 ? 10.997 5.640 -8.738 1.00 67.38 118 TYR A CA 1
ATOM 916 C C . TYR A 1 118 ? 12.376 5.938 -8.117 1.00 67.38 118 TYR A C 1
ATOM 918 O O . TYR A 1 118 ? 13.236 5.053 -8.056 1.00 67.38 118 TYR A O 1
ATOM 926 N N . PRO A 1 119 ? 12.667 7.191 -7.722 1.00 58.81 119 PRO A N 1
ATOM 927 C CA . PRO A 1 119 ? 14.028 7.618 -7.413 1.00 58.81 119 PRO A CA 1
ATOM 928 C C . PRO A 1 119 ? 14.401 7.309 -5.957 1.00 58.81 119 PRO A C 1
ATOM 930 O O . PRO A 1 119 ? 14.343 8.200 -5.114 1.00 58.81 119 PRO A O 1
ATOM 933 N N . TYR A 1 120 ? 14.820 6.078 -5.633 1.00 61.44 120 TYR A N 1
ATOM 934 C CA . TYR A 1 120 ? 15.177 5.747 -4.243 1.00 61.44 120 TYR A CA 1
ATOM 935 C C . TYR A 1 120 ? 16.504 5.021 -4.062 1.00 61.44 120 TYR A C 1
ATOM 937 O O . TYR A 1 120 ? 16.897 4.148 -4.825 1.00 61.44 120 TYR A O 1
ATOM 945 N N . THR A 1 121 ? 17.191 5.421 -2.988 1.00 51.03 121 THR A N 1
ATOM 946 C CA . THR A 1 121 ? 18.498 4.909 -2.542 1.00 51.03 121 THR A CA 1
ATOM 947 C C . THR A 1 121 ? 18.398 4.067 -1.265 1.00 51.03 121 THR A C 1
ATOM 949 O O . THR A 1 121 ? 19.396 3.498 -0.831 1.00 51.03 121 THR A O 1
ATOM 952 N N . LYS A 1 122 ? 17.212 3.994 -0.633 1.00 56.88 122 LYS A N 1
ATOM 953 C CA . LYS A 1 122 ? 16.962 3.264 0.623 1.00 56.88 122 LYS A CA 1
ATOM 954 C C . LYS A 1 122 ? 15.520 2.752 0.689 1.00 56.88 122 LYS A C 1
ATOM 956 O O . LYS A 1 122 ? 14.699 3.319 1.404 1.00 56.88 122 LYS A O 1
ATOM 961 N N . ALA A 1 123 ? 15.232 1.692 -0.055 1.00 60.22 123 ALA A N 1
ATOM 962 C CA . ALA A 1 123 ? 13.972 0.966 0.049 1.00 60.22 123 ALA A CA 1
ATOM 963 C C . ALA A 1 123 ? 14.217 -0.466 0.540 1.00 60.22 123 ALA A C 1
ATOM 965 O O . ALA A 1 123 ? 15.304 -1.023 0.369 1.00 60.22 123 ALA A O 1
ATOM 966 N N . VAL A 1 124 ? 13.211 -1.049 1.182 1.00 65.38 124 VAL A N 1
ATOM 967 C CA . VAL A 1 124 ? 13.129 -2.492 1.415 1.00 65.38 124 VAL A CA 1
ATOM 968 C C . VAL A 1 124 ? 12.531 -3.131 0.164 1.00 65.38 124 VAL A C 1
ATOM 970 O O . VAL A 1 124 ? 11.525 -2.649 -0.337 1.00 65.38 124 VAL A O 1
ATOM 973 N N . TYR A 1 125 ? 13.127 -4.209 -0.336 1.00 67.19 125 TYR A N 1
ATOM 974 C CA . TYR A 1 125 ? 12.653 -4.881 -1.547 1.00 67.19 125 TYR A CA 1
ATOM 975 C C . TYR A 1 125 ? 11.977 -6.213 -1.220 1.00 67.19 125 TYR A C 1
ATOM 977 O O . TYR A 1 125 ? 12.353 -6.897 -0.260 1.00 67.19 125 TYR A O 1
ATOM 985 N N . LEU A 1 126 ? 10.982 -6.557 -2.033 1.00 65.88 126 LEU A N 1
ATOM 986 C CA . LEU A 1 126 ? 10.284 -7.833 -2.066 1.00 65.88 126 LEU A CA 1
ATOM 987 C C . LEU A 1 126 ? 10.839 -8.688 -3.206 1.00 65.88 126 LEU A C 1
ATOM 989 O O . LEU A 1 126 ? 10.702 -8.280 -4.350 1.00 65.88 126 LEU A O 1
ATOM 993 N N . ARG A 1 127 ? 11.426 -9.855 -2.917 1.00 71.12 127 ARG A N 1
ATOM 994 C CA . ARG A 1 127 ? 11.897 -10.827 -3.930 1.00 71.12 127 ARG A CA 1
ATOM 995 C C . ARG A 1 127 ? 10.860 -11.882 -4.281 1.00 71.12 127 ARG A C 1
ATOM 997 O O . ARG A 1 127 ? 10.138 -12.318 -3.403 1.00 71.12 127 ARG A O 1
ATOM 1004 N N . GLY A 1 128 ? 10.908 -12.414 -5.498 1.00 69.50 128 GLY A N 1
ATOM 1005 C CA . GLY A 1 128 ? 10.108 -13.581 -5.886 1.00 69.50 128 GLY A CA 1
ATOM 1006 C C . GLY A 1 128 ? 8.634 -13.257 -6.127 1.00 69.50 128 GLY A C 1
ATOM 1007 O O . GLY A 1 128 ? 7.796 -14.155 -6.059 1.00 69.50 128 GLY A O 1
ATOM 1008 N N . MET A 1 129 ? 8.341 -11.982 -6.392 1.00 73.00 129 MET A N 1
ATOM 1009 C CA . MET A 1 129 ? 7.027 -11.514 -6.824 1.00 73.00 129 MET A CA 1
ATOM 1010 C C . MET A 1 129 ? 6.777 -11.920 -8.279 1.00 73.00 129 MET A C 1
ATOM 1012 O O . MET A 1 129 ? 7.713 -11.962 -9.084 1.00 73.00 129 MET A O 1
ATOM 1016 N N . GLU A 1 130 ? 5.519 -12.196 -8.629 1.00 77.00 130 GLU A N 1
ATOM 1017 C CA . GLU A 1 130 ? 5.145 -12.312 -10.040 1.00 77.00 130 GLU A CA 1
ATOM 1018 C C . GLU A 1 130 ? 5.216 -10.935 -10.700 1.00 77.00 130 GLU A C 1
ATOM 1020 O O . GLU A 1 130 ? 5.005 -9.902 -10.061 1.00 77.00 130 GLU A O 1
ATOM 1025 N N . ARG A 1 131 ? 5.563 -10.904 -11.988 1.00 76.19 131 ARG A N 1
ATOM 1026 C CA . ARG A 1 131 ? 5.867 -9.645 -12.669 1.00 76.19 131 ARG A CA 1
ATOM 1027 C C . ARG A 1 131 ? 4.678 -8.693 -12.655 1.00 76.19 131 ARG A C 1
ATOM 1029 O O . ARG A 1 131 ? 4.873 -7.514 -12.428 1.00 76.19 131 ARG A O 1
ATOM 1036 N N . ASP A 1 132 ? 3.465 -9.179 -12.868 1.00 79.94 132 ASP A N 1
ATOM 1037 C CA . ASP A 1 132 ? 2.225 -8.393 -12.820 1.00 79.94 132 ASP A CA 1
ATOM 1038 C C . ASP A 1 132 ? 1.893 -7.828 -11.427 1.00 79.94 132 ASP A C 1
ATOM 1040 O O . ASP A 1 132 ? 1.128 -6.872 -11.332 1.00 79.94 132 ASP A O 1
ATOM 1044 N N . GLN A 1 133 ? 2.516 -8.346 -10.365 1.00 79.50 133 GLN A N 1
ATOM 1045 C CA . GLN A 1 133 ? 2.382 -7.851 -8.991 1.00 79.50 133 GLN A CA 1
ATOM 1046 C C . GLN A 1 133 ? 3.407 -6.763 -8.643 1.00 79.50 133 GLN A C 1
ATOM 1048 O O . GLN A 1 133 ? 3.334 -6.139 -7.583 1.00 79.50 133 GL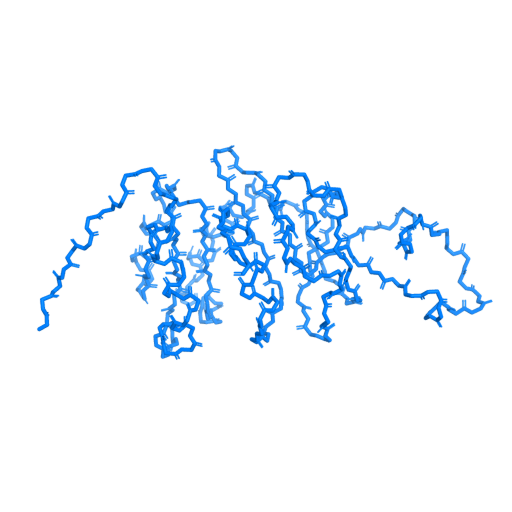N A O 1
ATOM 1053 N N . MET A 1 134 ? 4.410 -6.542 -9.492 1.00 80.81 134 MET A N 1
ATOM 1054 C CA . MET A 1 134 ? 5.455 -5.547 -9.263 1.00 80.81 134 MET A CA 1
ATOM 1055 C C . MET A 1 134 ? 5.008 -4.217 -9.861 1.00 80.81 134 MET A C 1
ATOM 1057 O O . MET A 1 134 ? 4.867 -4.104 -11.074 1.00 80.81 134 MET A O 1
ATOM 1061 N N . VAL A 1 135 ? 4.817 -3.183 -9.042 1.00 81.62 135 VAL A N 1
ATOM 1062 C CA . VAL A 1 135 ? 4.483 -1.843 -9.556 1.00 81.62 135 VAL A CA 1
ATOM 1063 C C . VAL A 1 135 ? 5.714 -1.216 -10.189 1.00 81.62 135 VAL A C 1
ATOM 1065 O O . VAL A 1 135 ? 5.644 -0.650 -11.277 1.00 81.62 135 VAL A O 1
ATOM 1068 N N . TYR A 1 136 ? 6.860 -1.374 -9.530 1.00 82.38 136 TYR A N 1
ATOM 1069 C CA . TYR A 1 136 ? 8.142 -0.903 -10.024 1.00 82.38 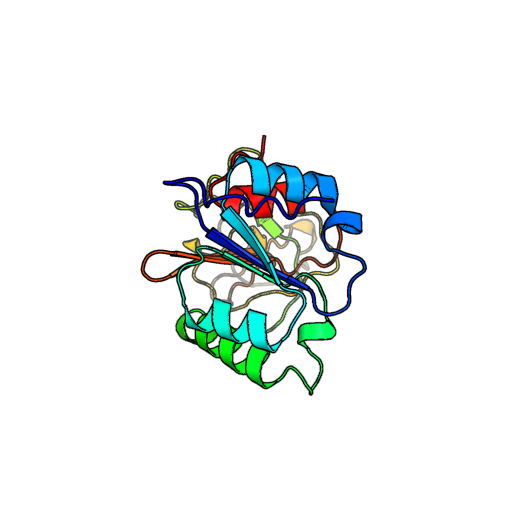136 TYR A CA 1
ATOM 1070 C C . TYR A 1 136 ? 9.113 -2.079 -10.179 1.00 82.38 136 TYR A C 1
ATOM 1072 O O . TYR A 1 136 ? 9.433 -2.773 -9.221 1.00 82.38 136 TYR A O 1
ATOM 1080 N N . LEU A 1 137 ? 9.588 -2.313 -11.394 1.00 80.00 137 LEU A N 1
ATOM 1081 C CA . LEU A 1 137 ? 10.604 -3.302 -11.727 1.00 80.00 137 LEU A CA 1
ATOM 1082 C C . LEU A 1 137 ? 11.979 -2.781 -11.356 1.00 80.00 137 LEU A C 1
ATOM 1084 O O . LEU A 1 137 ? 12.310 -1.658 -11.725 1.00 80.00 137 LEU A O 1
ATOM 1088 N N . ASN A 1 138 ? 12.812 -3.594 -10.716 1.00 72.44 138 ASN A N 1
ATOM 1089 C CA . ASN A 1 138 ? 14.216 -3.238 -10.606 1.00 72.44 138 ASN A CA 1
ATOM 1090 C C . ASN A 1 138 ? 14.874 -3.122 -11.988 1.00 72.44 138 ASN A C 1
ATOM 1092 O O . ASN A 1 138 ? 14.536 -3.831 -12.929 1.00 72.44 138 ASN A O 1
ATOM 1096 N N . TYR A 1 139 ? 15.737 -2.132 -12.141 1.00 69.50 139 TYR A N 1
ATOM 1097 C CA . TYR A 1 139 ? 16.321 -1.713 -13.400 1.00 69.50 139 TYR A CA 1
ATOM 1098 C C . TYR A 1 139 ? 17.804 -1.459 -13.173 1.00 69.50 139 TYR A C 1
ATOM 1100 O O . TYR A 1 139 ? 18.182 -0.547 -12.428 1.00 69.50 139 TYR A O 1
ATOM 1108 N N . THR A 1 140 ? 18.637 -2.254 -13.834 1.00 66.44 140 THR A N 1
ATOM 1109 C CA . THR A 1 140 ? 20.067 -1.982 -13.948 1.00 66.44 140 THR A CA 1
ATOM 1110 C C . THR A 1 140 ? 20.274 -1.204 -15.236 1.00 66.44 140 THR A C 1
ATOM 1112 O O . THR A 1 140 ? 19.928 -1.676 -16.319 1.00 66.44 140 THR A O 1
ATOM 1115 N N . ALA A 1 141 ? 20.783 0.023 -15.126 1.00 66.12 141 ALA A N 1
ATOM 1116 C CA . ALA A 1 141 ? 21.037 0.823 -16.312 1.00 66.12 141 ALA A CA 1
ATOM 1117 C C . ALA A 1 141 ? 22.182 0.191 -17.122 1.00 66.12 141 ALA A C 1
ATOM 1119 O O . ALA A 1 141 ? 23.120 -0.319 -16.512 1.00 66.12 141 ALA A O 1
ATOM 1120 N N . PRO A 1 142 ? 22.145 0.215 -18.467 1.00 68.12 142 PRO A N 1
ATOM 1121 C CA . PRO A 1 142 ? 23.194 -0.381 -19.288 1.00 68.12 142 PRO A CA 1
ATOM 1122 C C . PRO A 1 142 ? 24.602 0.118 -18.949 1.00 68.12 142 PRO A C 1
ATOM 1124 O O . PRO A 1 142 ? 25.562 -0.637 -19.031 1.00 68.12 142 PRO A O 1
ATOM 1127 N N . GLU A 1 143 ? 24.724 1.382 -18.546 1.00 70.31 143 GLU A N 1
ATOM 1128 C CA . GLU A 1 143 ? 25.976 1.991 -18.095 1.00 70.31 143 GLU A CA 1
ATOM 1129 C C . GLU A 1 143 ? 26.493 1.477 -16.740 1.00 70.31 143 GLU A C 1
ATOM 1131 O O . GLU A 1 143 ? 27.671 1.659 -16.444 1.00 70.31 143 GLU A O 1
ATOM 1136 N N . ASP A 1 144 ? 25.630 0.856 -15.929 1.00 66.12 144 ASP A N 1
ATOM 1137 C CA . ASP A 1 144 ? 25.965 0.275 -14.623 1.00 66.12 144 ASP A CA 1
ATOM 1138 C C . ASP A 1 144 ? 26.403 -1.207 -14.753 1.00 66.12 144 ASP A C 1
ATOM 1140 O O . ASP A 1 144 ? 26.754 -1.837 -13.755 1.00 66.12 144 ASP A O 1
ATOM 1144 N N . ILE A 1 145 ? 26.384 -1.774 -15.968 1.00 68.69 145 ILE A N 1
ATOM 1145 C CA . ILE A 1 145 ? 26.821 -3.146 -16.259 1.00 68.69 145 ILE A CA 1
ATOM 1146 C C . ILE A 1 145 ? 28.336 -3.142 -16.500 1.00 68.69 145 ILE A C 1
ATOM 1148 O O . ILE A 1 145 ? 28.821 -2.503 -17.435 1.00 68.69 145 ILE A O 1
ATOM 1152 N N . ASP A 1 146 ? 29.091 -3.871 -15.677 1.00 76.56 146 ASP A N 1
ATOM 1153 C CA . ASP A 1 146 ? 30.534 -4.042 -15.878 1.00 76.56 146 ASP A CA 1
ATOM 1154 C C . ASP A 1 146 ? 30.816 -4.731 -17.227 1.00 76.56 146 ASP A C 1
ATOM 1156 O O . ASP A 1 146 ? 30.143 -5.694 -17.592 1.00 76.56 146 ASP A O 1
ATOM 1160 N N . GLU A 1 147 ? 31.872 -4.310 -17.939 1.00 64.62 147 GLU A N 1
ATOM 1161 C CA . GLU A 1 147 ? 32.279 -4.831 -19.268 1.00 64.62 147 GLU A CA 1
ATOM 1162 C C . GLU A 1 147 ? 32.673 -6.336 -19.298 1.00 64.62 147 GLU A C 1
ATOM 1164 O O . GLU A 1 147 ? 33.234 -6.826 -20.277 1.00 64.62 147 GLU A O 1
ATOM 1169 N N . GLY A 1 148 ? 32.380 -7.099 -18.246 1.00 68.50 148 GLY A N 1
ATOM 1170 C CA . GLY A 1 148 ? 32.551 -8.551 -18.168 1.00 68.50 148 GLY A CA 1
ATOM 1171 C C . GLY A 1 148 ? 31.336 -9.303 -17.621 1.00 68.50 148 GLY A C 1
ATOM 1172 O O . GLY A 1 148 ? 31.465 -10.496 -17.358 1.00 68.50 148 GLY A O 1
ATOM 1173 N N . ASP A 1 149 ? 30.202 -8.630 -17.419 1.00 72.50 149 ASP A N 1
ATOM 1174 C CA . ASP A 1 149 ? 28.949 -9.266 -17.016 1.00 72.50 149 ASP A CA 1
ATOM 1175 C C . ASP A 1 149 ? 28.312 -9.957 -18.233 1.00 72.50 149 ASP A C 1
ATOM 1177 O O . ASP A 1 149 ? 27.889 -9.309 -19.191 1.00 72.50 149 ASP A O 1
ATOM 1181 N N . ASP A 1 150 ? 28.317 -11.289 -18.231 1.00 75.31 150 ASP A N 1
ATOM 1182 C CA . ASP A 1 150 ? 27.799 -12.142 -19.304 1.00 75.31 150 ASP A CA 1
ATOM 1183 C C . ASP A 1 150 ? 26.339 -12.562 -19.083 1.00 75.31 150 ASP A C 1
ATOM 1185 O O . ASP A 1 150 ? 25.817 -13.406 -19.815 1.00 75.31 150 ASP A O 1
ATOM 1189 N N . ARG A 1 151 ? 25.670 -11.981 -18.080 1.00 78.81 151 ARG A N 1
ATOM 1190 C CA . ARG A 1 151 ? 24.264 -12.254 -17.791 1.00 78.81 151 ARG A CA 1
ATOM 1191 C C . ARG A 1 151 ? 23.370 -11.694 -18.896 1.00 78.81 151 ARG A C 1
ATOM 1193 O O . ARG A 1 151 ? 23.428 -10.512 -19.234 1.00 78.81 151 ARG A O 1
ATOM 1200 N N . ASP A 1 152 ? 22.501 -12.548 -19.431 1.00 77.06 152 ASP A N 1
ATOM 1201 C CA . ASP A 1 152 ? 21.484 -12.139 -20.397 1.00 77.06 152 ASP A CA 1
ATOM 1202 C C . ASP A 1 152 ? 20.499 -11.172 -19.730 1.00 77.06 152 ASP A C 1
ATOM 1204 O O . ASP A 1 152 ? 19.961 -11.471 -18.662 1.00 77.06 152 ASP A O 1
ATOM 1208 N N . LEU A 1 153 ? 20.239 -10.028 -20.366 1.00 74.12 153 LEU A N 1
ATOM 1209 C CA . LEU A 1 153 ? 19.214 -9.083 -19.927 1.00 74.12 153 LEU A CA 1
ATOM 1210 C C . LEU A 1 153 ? 17.956 -9.190 -20.793 1.00 74.12 153 LEU A C 1
ATOM 1212 O O . LEU A 1 153 ? 18.037 -9.392 -22.007 1.00 74.12 153 LEU A O 1
ATOM 1216 N N . ASP A 1 154 ? 16.787 -9.032 -20.175 1.00 74.31 154 ASP A N 1
ATOM 1217 C CA . ASP A 1 154 ? 15.524 -8.876 -20.889 1.00 74.31 154 ASP A CA 1
ATOM 1218 C C . ASP A 1 154 ? 15.415 -7.479 -21.534 1.00 74.31 154 ASP A C 1
ATOM 1220 O O . ASP A 1 154 ? 16.268 -6.603 -21.362 1.00 74.31 154 ASP A O 1
ATOM 1224 N N . GLU A 1 155 ? 14.340 -7.244 -22.292 1.00 72.81 155 GLU A N 1
ATOM 1225 C CA . GLU A 1 155 ? 14.093 -5.959 -22.971 1.00 72.81 155 GLU A CA 1
ATOM 1226 C C . GLU A 1 155 ? 13.927 -4.761 -22.009 1.00 72.81 155 GLU A C 1
ATOM 1228 O O . GLU A 1 155 ? 13.851 -3.611 -22.445 1.00 72.81 155 GLU A O 1
ATOM 1233 N N . TYR A 1 156 ? 13.896 -5.022 -20.702 1.00 65.06 156 TYR A N 1
ATOM 1234 C CA . TYR A 1 156 ? 13.758 -4.047 -19.632 1.00 65.06 156 TYR A CA 1
ATOM 1235 C C . TYR A 1 156 ? 15.020 -3.936 -18.772 1.00 65.06 156 TYR A C 1
ATOM 1237 O O . TYR A 1 156 ? 14.969 -3.279 -17.738 1.00 65.06 156 TYR A O 1
ATOM 1245 N N . GLY A 1 157 ? 16.147 -4.526 -19.184 1.00 67.00 157 GLY A N 1
ATOM 1246 C CA . GLY A 1 157 ? 17.414 -4.426 -18.456 1.00 67.00 157 GLY A CA 1
ATOM 1247 C C . GLY A 1 157 ? 17.461 -5.262 -17.174 1.00 67.00 157 GLY A C 1
ATOM 1248 O O . GLY A 1 157 ? 18.263 -4.968 -16.288 1.00 67.00 157 GLY A O 1
ATOM 1249 N N . GLN A 1 158 ? 16.602 -6.280 -17.051 1.00 69.50 158 GLN A N 1
ATOM 1250 C CA . GLN A 1 158 ? 16.635 -7.231 -15.941 1.00 69.50 158 GLN A CA 1
ATOM 1251 C C . GLN A 1 158 ? 17.365 -8.511 -16.308 1.00 69.50 158 GLN A C 1
ATOM 1253 O O . GLN A 1 158 ? 17.216 -9.010 -17.418 1.00 69.50 158 GLN A O 1
ATOM 1258 N N . VAL A 1 159 ? 18.087 -9.091 -15.351 1.00 68.88 159 VAL A N 1
ATOM 1259 C CA . VAL A 1 159 ? 18.775 -10.366 -15.557 1.00 68.88 159 VAL A CA 1
ATOM 1260 C C . VAL A 1 159 ? 17.768 -11.495 -15.775 1.00 68.88 159 VAL A C 1
ATOM 1262 O O . VAL A 1 159 ? 16.907 -11.776 -14.938 1.00 68.88 159 VAL A O 1
ATOM 1265 N N . VAL A 1 160 ? 17.895 -12.173 -16.913 1.00 66.12 160 VAL A N 1
ATOM 1266 C CA . VAL A 1 160 ? 17.075 -13.323 -17.282 1.00 66.12 160 VAL A CA 1
ATOM 1267 C C . VAL A 1 160 ? 17.400 -14.493 -16.354 1.00 66.12 160 VAL A C 1
ATOM 1269 O O . VAL A 1 160 ? 18.534 -14.955 -16.272 1.00 66.12 160 VAL A O 1
ATOM 1272 N N . GLY A 1 161 ? 16.375 -15.015 -15.678 1.00 57.78 161 GLY A N 1
ATOM 1273 C CA . GLY A 1 161 ? 16.497 -16.190 -14.810 1.00 57.78 161 GLY A CA 1
ATOM 1274 C C . GLY A 1 161 ? 16.903 -15.900 -13.361 1.00 57.78 161 GLY A C 1
ATOM 1275 O O . GLY A 1 161 ? 16.972 -16.846 -12.577 1.00 57.78 161 GLY A O 1
ATOM 1276 N N . GLU A 1 162 ? 17.120 -14.637 -12.982 1.00 65.44 162 GLU A N 1
ATOM 1277 C CA . GLU A 1 162 ? 17.265 -14.235 -11.576 1.00 65.44 162 GLU A CA 1
ATOM 1278 C C . GLU A 1 162 ? 15.899 -13.956 -10.921 1.00 65.44 162 GLU A C 1
ATOM 1280 O O . GLU A 1 162 ? 14.920 -13.597 -11.581 1.00 65.44 162 GLU A O 1
ATOM 1285 N N . GLU A 1 163 ? 15.817 -14.163 -9.600 1.00 63.28 163 GLU A N 1
ATOM 1286 C CA . GLU A 1 163 ? 14.634 -13.784 -8.822 1.00 63.28 163 GLU A CA 1
ATOM 1287 C C . GLU A 1 163 ? 14.477 -12.264 -8.850 1.00 63.28 163 GLU A C 1
ATOM 1289 O O . GLU A 1 163 ? 15.319 -11.542 -8.320 1.00 63.28 163 GLU A O 1
ATOM 1294 N N . GLN A 1 164 ? 13.378 -11.791 -9.438 1.00 71.44 164 GLN A N 1
ATOM 1295 C CA . GLN A 1 164 ? 13.094 -10.364 -9.507 1.00 71.44 164 GLN A CA 1
ATOM 1296 C C . GLN A 1 164 ? 12.660 -9.826 -8.149 1.00 71.44 164 GLN A C 1
ATOM 1298 O O . GLN A 1 164 ? 11.975 -10.506 -7.372 1.00 71.44 164 GLN A O 1
ATOM 1303 N N . ASP A 1 165 ? 13.037 -8.584 -7.881 1.00 73.88 165 ASP A N 1
ATOM 1304 C CA . ASP A 1 165 ? 12.649 -7.864 -6.689 1.00 73.88 165 ASP A CA 1
ATOM 1305 C C . ASP A 1 165 ? 12.104 -6.466 -6.971 1.00 73.88 165 ASP A C 1
ATOM 1307 O O . ASP A 1 165 ? 12.339 -5.858 -8.017 1.00 73.88 165 ASP A O 1
ATOM 1311 N N . THR A 1 166 ? 11.274 -5.985 -6.050 1.00 75.50 166 THR A N 1
ATOM 1312 C CA . THR A 1 166 ? 10.584 -4.704 -6.186 1.00 75.50 166 THR A CA 1
ATOM 1313 C C . THR A 1 166 ? 10.513 -3.956 -4.867 1.00 75.50 166 THR A C 1
ATOM 1315 O O . THR A 1 166 ? 10.260 -4.538 -3.814 1.00 75.50 166 THR A O 1
ATOM 1318 N N . SER A 1 167 ? 10.710 -2.642 -4.921 1.00 76.25 167 SER A N 1
ATOM 1319 C CA . SER A 1 167 ? 10.460 -1.741 -3.793 1.00 76.25 167 SER A CA 1
ATOM 1320 C C . SER A 1 167 ? 8.969 -1.476 -3.582 1.00 76.25 167 SER A C 1
ATOM 1322 O O . SER A 1 167 ? 8.584 -0.976 -2.525 1.00 76.25 167 SER A O 1
ATOM 1324 N N . VAL A 1 168 ? 8.127 -1.806 -4.565 1.00 81.44 168 VAL A N 1
ATOM 1325 C CA . VAL A 1 168 ? 6.698 -1.514 -4.556 1.00 81.44 168 VAL A CA 1
ATOM 1326 C C . VAL A 1 168 ? 5.933 -2.654 -5.226 1.00 81.44 168 VAL A C 1
ATOM 1328 O O . VAL A 1 168 ? 5.981 -2.817 -6.446 1.00 81.44 168 VAL A O 1
ATOM 1331 N N . ALA A 1 169 ? 5.179 -3.415 -4.440 1.00 82.38 169 ALA A N 1
ATOM 1332 C CA . ALA A 1 169 ? 4.322 -4.477 -4.961 1.00 82.38 169 ALA A CA 1
ATOM 1333 C C . ALA A 1 169 ? 2.852 -4.165 -4.716 1.00 82.38 169 ALA A C 1
ATOM 1335 O O . ALA A 1 169 ? 2.501 -3.537 -3.719 1.00 82.38 169 ALA A O 1
ATOM 1336 N N . PHE A 1 170 ? 2.003 -4.642 -5.612 1.00 80.19 170 PHE A N 1
ATOM 1337 C CA . PHE A 1 170 ? 0.560 -4.574 -5.501 1.00 80.19 170 PHE A CA 1
ATOM 1338 C C . PHE A 1 170 ? -0.030 -5.869 -6.047 1.00 80.19 170 PHE A C 1
ATOM 1340 O O . PHE A 1 170 ? 0.175 -6.189 -7.212 1.00 80.19 170 PHE A O 1
ATOM 1347 N N . ALA A 1 171 ? -0.725 -6.629 -5.207 1.00 74.38 171 ALA A N 1
ATOM 1348 C CA . ALA A 1 171 ? -1.272 -7.928 -5.585 1.00 74.38 171 ALA A CA 1
ATOM 1349 C C . ALA A 1 171 ? -2.747 -8.044 -5.199 1.00 74.38 171 ALA A C 1
ATOM 1351 O O . ALA A 1 171 ? -3.160 -7.531 -4.155 1.00 74.38 171 ALA A O 1
ATOM 1352 N N . GLY A 1 172 ? -3.517 -8.730 -6.046 1.00 65.38 172 GLY A N 1
ATOM 1353 C CA . GLY A 1 172 ? -4.909 -9.083 -5.788 1.00 65.38 172 GLY A CA 1
ATOM 1354 C C . GLY A 1 172 ? -4.981 -10.239 -4.798 1.00 65.38 172 GLY A C 1
ATOM 1355 O O . GLY A 1 172 ? -4.236 -11.211 -4.900 1.00 65.38 172 GLY A O 1
ATOM 1356 N N . VAL A 1 173 ? -5.864 -10.111 -3.817 1.00 59.72 173 VAL A N 1
ATOM 1357 C CA . VAL A 1 173 ? -5.944 -10.954 -2.626 1.00 59.72 173 VAL A CA 1
ATOM 1358 C C . VAL A 1 173 ? -7.411 -11.263 -2.350 1.00 59.72 173 VAL A C 1
ATOM 1360 O O . VAL A 1 173 ? -8.109 -10.456 -1.741 1.00 59.72 173 VAL A O 1
ATOM 1363 N N . ASP A 1 174 ? -7.887 -12.431 -2.782 1.00 70.25 174 ASP A N 1
ATOM 1364 C CA . ASP A 1 174 ? -9.309 -12.802 -2.722 1.00 70.25 174 ASP A CA 1
ATOM 1365 C C . ASP A 1 174 ? -10.216 -11.720 -3.359 1.00 70.25 174 ASP A C 1
ATOM 1367 O O . ASP A 1 174 ? -10.224 -11.563 -4.577 1.00 70.25 174 ASP A O 1
ATOM 1371 N N . GLU A 1 175 ? -10.973 -10.970 -2.547 1.00 60.44 175 GLU A N 1
ATOM 1372 C CA . GLU A 1 175 ? -11.843 -9.857 -2.975 1.00 60.44 175 GLU A CA 1
ATOM 1373 C C . GLU A 1 175 ? -11.199 -8.465 -2.772 1.00 60.44 175 GLU A C 1
ATOM 1375 O O . GLU A 1 175 ? -11.855 -7.437 -2.954 1.00 60.44 175 GLU A O 1
ATOM 1380 N N . GLY A 1 176 ? -9.935 -8.412 -2.347 1.00 60.75 176 GLY A N 1
ATOM 1381 C CA . GLY A 1 176 ? -9.211 -7.193 -1.989 1.00 60.75 176 GLY A CA 1
ATOM 1382 C C . GLY A 1 176 ? -7.817 -7.113 -2.604 1.00 60.75 176 GLY A C 1
ATOM 1383 O O . GLY A 1 176 ? -7.478 -7.850 -3.526 1.00 60.75 176 GLY A O 1
ATOM 1384 N N . TRP A 1 177 ? -7.005 -6.189 -2.089 1.00 69.25 177 TRP A N 1
ATOM 1385 C CA . TRP A 1 177 ? -5.671 -5.903 -2.608 1.00 69.25 177 TRP A CA 1
ATOM 1386 C C . TRP A 1 177 ? -4.662 -5.757 -1.472 1.00 69.25 177 TRP A C 1
ATOM 1388 O O . TRP A 1 177 ? -4.999 -5.412 -0.341 1.00 69.25 177 TRP A O 1
ATOM 1398 N N . VAL A 1 178 ? -3.393 -6.027 -1.748 1.00 72.62 178 VAL A N 1
ATOM 1399 C CA . VAL A 1 178 ? -2.307 -5.769 -0.804 1.00 72.62 178 VAL A CA 1
ATOM 1400 C C . VAL A 1 178 ? -1.215 -4.996 -1.515 1.00 72.62 178 VAL A C 1
ATOM 1402 O O . VAL A 1 178 ? -0.625 -5.473 -2.480 1.00 72.62 178 VAL A O 1
ATOM 1405 N N . GLY A 1 179 ? -0.952 -3.795 -1.003 1.00 78.69 179 GLY A N 1
ATOM 1406 C CA . GLY A 1 179 ? 0.161 -2.952 -1.410 1.00 78.69 179 GLY A CA 1
ATOM 1407 C C . GLY A 1 179 ? 1.314 -3.040 -0.419 1.00 78.69 179 GLY A C 1
ATOM 1408 O O . GLY A 1 179 ? 1.116 -3.008 0.796 1.00 78.69 179 GLY A O 1
ATOM 1409 N N . PHE A 1 180 ? 2.529 -3.121 -0.939 1.00 79.19 180 PHE A N 1
ATOM 1410 C CA . PHE A 1 180 ? 3.758 -2.921 -0.191 1.00 79.19 180 PHE A CA 1
ATOM 1411 C C . PHE A 1 180 ? 4.510 -1.749 -0.802 1.00 79.19 180 PHE A C 1
ATOM 1413 O O . PHE A 1 180 ? 4.713 -1.715 -2.012 1.00 79.19 180 PHE A O 1
ATOM 1420 N N . ILE A 1 181 ? 4.965 -0.831 0.045 1.00 81.88 181 ILE A N 1
ATOM 1421 C CA . ILE A 1 181 ? 5.885 0.240 -0.326 1.00 81.88 181 ILE A CA 1
ATOM 1422 C C . ILE A 1 181 ? 7.050 0.155 0.649 1.00 81.88 181 ILE A C 1
ATOM 1424 O O . ILE A 1 181 ? 6.898 0.382 1.847 1.00 81.88 181 ILE A O 1
ATOM 1428 N N . GLY A 1 182 ? 8.208 -0.232 0.137 1.00 67.94 182 GLY A N 1
ATOM 1429 C CA . GLY A 1 182 ? 9.424 -0.381 0.921 1.00 67.94 182 GLY A CA 1
ATOM 1430 C C . GLY A 1 182 ? 10.203 0.912 1.104 1.00 67.94 182 GLY A C 1
ATOM 1431 O O . GLY A 1 182 ? 11.205 0.914 1.820 1.00 67.94 182 GLY A O 1
ATOM 1432 N N . ASP A 1 183 ? 9.781 1.990 0.448 1.00 73.19 183 ASP A N 1
ATOM 1433 C CA . ASP A 1 183 ? 10.359 3.313 0.623 1.00 73.19 183 ASP A CA 1
ATOM 1434 C C . ASP A 1 183 ? 9.989 3.900 1.992 1.00 73.19 183 ASP A C 1
ATOM 1436 O O . ASP A 1 183 ? 8.832 3.907 2.409 1.00 73.19 183 ASP A O 1
ATOM 1440 N N . LEU A 1 184 ? 11.009 4.383 2.699 1.00 61.03 184 LEU A N 1
ATOM 1441 C CA . LEU A 1 184 ? 10.895 4.969 4.034 1.00 61.03 184 LEU A CA 1
ATOM 1442 C C . LEU A 1 184 ? 10.886 6.504 4.006 1.00 61.03 184 LEU A C 1
ATOM 1444 O O . LEU A 1 184 ? 10.777 7.125 5.062 1.00 61.03 184 LEU A O 1
ATOM 1448 N N . ASN A 1 185 ? 11.057 7.121 2.833 1.00 65.56 185 ASN A N 1
ATOM 1449 C CA . ASN A 1 185 ? 11.131 8.570 2.691 1.00 65.56 185 ASN A CA 1
ATOM 1450 C C . ASN A 1 185 ? 9.795 9.137 2.202 1.00 65.56 185 ASN A C 1
ATOM 1452 O O . ASN A 1 185 ? 9.088 8.532 1.404 1.00 65.56 185 ASN A O 1
ATOM 1456 N N . HIS A 1 186 ? 9.445 10.330 2.676 1.00 64.62 186 HIS A N 1
ATOM 1457 C CA . HIS A 1 186 ? 8.219 11.010 2.258 1.00 64.62 186 HIS A CA 1
ATOM 1458 C C . HIS A 1 186 ? 8.442 11.744 0.934 1.00 64.62 186 HIS A C 1
ATOM 1460 O O . HIS A 1 186 ? 9.482 12.378 0.737 1.00 64.62 186 HIS A O 1
ATOM 1466 N N . GLY A 1 187 ? 7.461 11.683 0.034 1.00 73.81 187 GLY A N 1
ATOM 1467 C CA . GLY A 1 187 ? 7.512 12.381 -1.243 1.00 73.81 187 GLY A CA 1
ATOM 1468 C C . GLY A 1 187 ? 6.232 12.219 -2.055 1.00 73.81 187 GLY A C 1
ATOM 1469 O O . GLY A 1 187 ? 5.470 11.275 -1.857 1.00 73.81 187 GLY A O 1
ATOM 1470 N N . VAL A 1 188 ? 6.038 13.134 -3.006 1.00 75.75 188 VAL A N 1
ATOM 1471 C CA . VAL A 1 188 ? 4.866 13.178 -3.898 1.00 75.75 188 VAL A CA 1
ATOM 1472 C C . VAL A 1 188 ? 4.656 11.848 -4.628 1.00 75.75 188 VAL A C 1
ATOM 1474 O O . VAL A 1 188 ? 3.524 11.417 -4.813 1.00 75.75 188 VAL A O 1
ATOM 1477 N N . GLU A 1 189 ? 5.735 11.164 -5.004 1.00 79.62 189 GLU A N 1
ATOM 1478 C CA . GLU A 1 189 ? 5.643 9.888 -5.720 1.00 79.62 189 GLU A CA 1
ATOM 1479 C C . GLU A 1 189 ? 5.147 8.739 -4.834 1.00 79.62 189 GLU A C 1
ATOM 1481 O O . GLU A 1 189 ? 4.383 7.893 -5.301 1.00 79.62 189 GLU A O 1
ATOM 1486 N N . MET A 1 190 ? 5.481 8.747 -3.540 1.00 82.00 190 MET A N 1
ATOM 1487 C CA . MET A 1 190 ? 4.928 7.784 -2.587 1.00 82.00 190 MET A CA 1
ATOM 1488 C C . MET A 1 190 ? 3.438 8.035 -2.355 1.00 82.00 190 MET A C 1
ATOM 1490 O O . MET A 1 190 ? 2.657 7.088 -2.394 1.00 82.00 190 MET A O 1
ATOM 1494 N N . GLU A 1 191 ? 3.018 9.297 -2.207 1.00 82.44 191 GLU A N 1
ATOM 1495 C CA . GLU A 1 191 ? 1.594 9.636 -2.074 1.00 82.44 191 GLU A CA 1
ATOM 1496 C C . GLU A 1 191 ? 0.777 9.131 -3.260 1.00 82.44 191 GLU A C 1
ATOM 1498 O O . GLU A 1 191 ? -0.242 8.469 -3.078 1.00 82.44 191 GLU A O 1
ATOM 1503 N N . LYS A 1 192 ? 1.243 9.412 -4.479 1.00 82.88 192 LYS A N 1
ATOM 1504 C CA . LYS A 1 192 ? 0.583 8.959 -5.704 1.00 82.88 192 LYS A CA 1
ATOM 1505 C C . LYS A 1 192 ? 0.521 7.442 -5.788 1.00 82.88 192 LYS A C 1
ATOM 1507 O O . LYS A 1 192 ? -0.526 6.900 -6.117 1.00 82.88 192 LYS A O 1
ATOM 1512 N N . THR A 1 193 ? 1.609 6.764 -5.426 1.00 81.38 193 THR A N 1
ATOM 1513 C CA . THR A 1 193 ? 1.662 5.298 -5.392 1.00 81.38 193 THR A CA 1
ATOM 1514 C C . THR A 1 193 ? 0.627 4.731 -4.421 1.00 81.38 193 THR A C 1
ATOM 1516 O O . THR A 1 193 ? -0.123 3.831 -4.792 1.00 81.38 193 THR A O 1
ATOM 1519 N N . VAL A 1 194 ? 0.517 5.287 -3.208 1.00 82.94 194 VAL A N 1
ATOM 1520 C CA . VAL A 1 194 ? -0.500 4.875 -2.225 1.00 82.94 194 VAL A CA 1
ATOM 1521 C C . VAL A 1 194 ? -1.913 5.124 -2.751 1.00 82.94 194 VAL A C 1
ATOM 1523 O O . VAL A 1 194 ? -2.764 4.243 -2.633 1.00 82.94 194 VAL A O 1
ATOM 1526 N N . LEU A 1 195 ? -2.177 6.296 -3.337 1.00 80.62 195 LEU A N 1
ATOM 1527 C CA . LEU A 1 195 ? -3.490 6.631 -3.895 1.00 80.62 195 LEU A CA 1
ATOM 1528 C C . LEU A 1 195 ? -3.877 5.654 -5.009 1.00 80.62 195 LEU A C 1
ATOM 1530 O O . LEU A 1 195 ? -4.941 5.041 -4.926 1.00 80.62 195 LEU A O 1
ATOM 1534 N N . SER A 1 196 ? -2.983 5.416 -5.969 1.00 80.00 196 SER A N 1
ATOM 1535 C CA . SER A 1 196 ? -3.188 4.431 -7.033 1.00 80.00 196 SER A CA 1
ATOM 1536 C C . SER A 1 196 ? -3.462 3.032 -6.477 1.00 80.00 196 SER A C 1
ATOM 1538 O O . SER A 1 196 ? -4.404 2.381 -6.924 1.00 80.00 196 SER A O 1
ATOM 1540 N N . MET A 1 197 ? -2.701 2.575 -5.471 1.00 81.56 197 MET A N 1
ATOM 1541 C CA . MET A 1 197 ?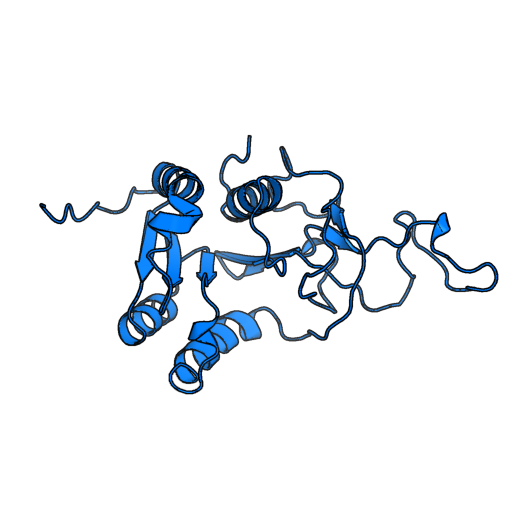 -2.914 1.266 -4.822 1.00 81.56 197 MET A CA 1
ATOM 1542 C C . MET A 1 197 ? -4.269 1.165 -4.120 1.00 81.56 197 MET A C 1
ATOM 1544 O O . MET A 1 197 ? -4.828 0.083 -3.977 1.00 81.56 197 MET A O 1
ATOM 1548 N N . CYS A 1 198 ? -4.823 2.287 -3.678 1.00 77.31 198 CYS A N 1
ATOM 1549 C CA . CYS A 1 198 ? -6.148 2.321 -3.073 1.00 77.31 198 CYS A CA 1
ATOM 1550 C C . CYS A 1 198 ? -7.276 2.450 -4.117 1.00 77.31 198 CYS A C 1
ATOM 1552 O O . CYS A 1 198 ? -8.436 2.591 -3.731 1.00 77.31 198 CYS A O 1
ATOM 1554 N N . GLY A 1 199 ? -6.958 2.427 -5.418 1.00 75.94 199 GLY A N 1
ATOM 1555 C CA . GLY A 1 199 ? -7.919 2.655 -6.501 1.00 75.94 199 GLY A CA 1
ATOM 1556 C C . GLY A 1 199 ? -8.404 4.104 -6.587 1.00 75.94 199 GLY A C 1
ATOM 1557 O O . GLY A 1 199 ? -9.514 4.356 -7.055 1.00 75.94 199 GLY A O 1
ATOM 1558 N N . LEU A 1 200 ? -7.605 5.048 -6.084 1.00 79.00 200 LEU A N 1
ATOM 1559 C CA . LEU A 1 200 ? -7.939 6.465 -5.976 1.00 79.00 200 LEU A CA 1
ATOM 1560 C C . LEU A 1 200 ? -7.218 7.288 -7.045 1.00 79.00 200 LEU A C 1
ATOM 1562 O O . LEU A 1 200 ? -6.164 6.892 -7.542 1.00 79.00 200 LEU A O 1
ATOM 1566 N N . ASP A 1 201 ? -7.772 8.456 -7.382 1.00 78.12 201 ASP A N 1
ATOM 1567 C CA . ASP A 1 201 ? -7.130 9.350 -8.352 1.00 78.12 201 ASP A CA 1
ATOM 1568 C C . ASP A 1 201 ? -5.837 9.932 -7.761 1.00 78.12 201 ASP A C 1
ATOM 1570 O O . ASP A 1 201 ? -5.843 10.522 -6.675 1.00 78.12 201 ASP A O 1
ATOM 1574 N N . ALA A 1 202 ? -4.736 9.743 -8.488 1.00 75.06 202 ALA A N 1
ATOM 1575 C CA . ALA A 1 202 ? -3.385 10.157 -8.113 1.00 75.06 202 ALA A CA 1
ATOM 1576 C C . ALA A 1 202 ? -2.904 11.414 -8.874 1.00 75.06 202 ALA A C 1
ATOM 1578 O O . ALA A 1 202 ? -1.727 11.776 -8.785 1.00 75.06 202 ALA A O 1
ATOM 1579 N N . ARG A 1 203 ? -3.785 12.061 -9.651 1.00 74.31 203 ARG A N 1
ATOM 1580 C CA . ARG A 1 203 ? -3.484 13.276 -10.430 1.00 74.31 203 ARG A CA 1
ATOM 1581 C C . ARG A 1 203 ? -3.455 14.564 -9.612 1.00 74.31 203 ARG A C 1
ATOM 1583 O O . ARG A 1 203 ? -4.219 14.691 -8.631 1.00 74.31 203 ARG A O 1
#

Foldseek 3Di:
DDPPPPDFDPPAAEEEEEAQDDPDCCVVCVPLVVQCVVGHNYDYDRDLVVLVVVLVVVRGLEYHYQDPCCVDPVNVVVVVSVCVVCCLPAVDFDFDDAWWAAQPLQPPFPCPQADRTDDDDFFTKGWQDDSNFARIWGADDPVNDPPPDPFDADPRRHGPPDTTMHQWTWDDDPPHIYIHHRDPDDDLNVSLSVQRSSVHDSD

Organism: NCBI:txid933095

Secondary structure (DSSP, 8-state):
------PPPTTSPEEEEE-SSSS-HHHHHHHHHHHHHHHSEEEEE-SHHHHHHHHHH---SEEEE--GGGGSGGGHHHHHHHHHHHHTT-S-------EEEE-TT--SS--TT--SEE--SSB--EES--GGGBSEEEE--GGGS-TT--PPB-TTSPBTTSPPEESEEEEEETTEEEEEE-B-S--HHHHHHHHHHTT----

Radius of gyration: 18.02 Å; Cα contacts (8 Å, |Δi|>4): 331; chains: 1; bounding box: 54×36×46 Å

Sequence (203 aa):
MDDMDDEPKAGCPGILIISFKCESFHEQYSELLGKLQTQANVKEVLEPTAASSEIDRGHYQAILVTDAAITERKHSNILSRLRKYLRAQLERLGHDQSRSKLNPGVSELATEGLAEMYPYTKAVYLRGMERDQMVYLNYTAPEDIDEGDDRDLDEYGQVVGEEQDTSVAFAGVDEGWVGFIGDLNHGVEMEKTVLSMCGLDAR

Mean predicted aligned error: 11.58 Å

pLDDT: mean 74.45, std 12.79, range [33.44, 93.44]

Solvent-accessible surface area (backbone atoms only — not comparable to full-atom values): 11913 Å² total; per-residue (Å²): 132,82,83,72,78,75,72,74,58,85,92,40,55,31,35,38,35,41,42,68,71,59,76,52,68,57,77,84,34,42,68,59,49,53,57,45,52,75,64,30,34,67,44,80,33,56,46,73,70,58,43,46,54,55,60,74,64,67,73,52,39,36,74,47,73,78,43,74,58,56,74,39,80,92,32,48,66,50,45,49,48,53,46,46,64,40,44,79,72,51,86,51,73,54,81,64,86,68,39,29,30,52,36,88,61,30,81,90,49,64,61,71,68,56,60,66,58,52,94,62,93,67,49,48,34,45,20,59,60,58,68,54,28,22,48,23,36,42,36,54,54,79,90,76,54,59,101,79,69,84,72,55,59,45,102,70,41,34,61,65,89,56,80,48,42,20,44,26,36,44,41,84,46,96,96,34,45,48,69,47,71,30,60,80,70,89,50,74,65,54,52,26,49,53,28,16,70,70,78,38,87,36,118

Nearest PDB structures (foldseek):
  2j48-assembly1_A  TM=6.647E-01  e=5.084E-01  Synechococcus elongatus PCC 7942 = FACHB-805
  6ob8-assembly1_A  TM=6.664E-01  e=1.692E+00  [Leptolyngbya] sp. JSC-1
  4oxx-assembly1_A  TM=5.540E-01  e=3.851E+00  Citrobacter braakii
  3fkq-assembly1_A-2  TM=6.467E-01  e=9.949E+00  Agathobacter rectalis
  3grf-assembly1_A  TM=4.508E-01  e=5.997E+00  Giardia duodenalis